Protein AF-A0A1L9X8X6-F1 (afdb_monomer_lite)

Radius of gyration: 22.57 Å; chains: 1; bounding box: 47×44×72 Å

Sequence (187 aa):
MTRRSTEVFLHTTEASHDPTPVSTAANCDNGFGNTINVMRIVTQCDRAGLAGIQAAVEARTDPDFVVIARTEAFIAGRTKREALERARAYADAGADAVLVHSKSDSFEELREFAAAWDRSSSCVLVAVPTTYEGISAGELFDSGFKVVIFANQALRAAVRAMQDAMVVLRREMRRCRRFMGLLGLKS

pLDDT: mean 71.72, std 23.26, range [19.0, 96.5]

InterPro domains:
  IPR015813 Pyruvate/Phosphoenolpyruvate kinase-like domain superfamily [SSF51621] (18-174)
  IPR039556 ICL/PEPM domain [cd00377] (21-166)
  IPR040442 Pyruvate kinase-like domain superfamily [G3DSA:3.20.20.60] (52-187)

Secondary structure (DSSP, 8-state):
--------------S------SPPB---TT-----SSSB--EEEHHHHHHHHHHHHHHT---TT---EEEE-TTTTT--HHHHHHHHHHHHHTT-SEEEE----SSSHHHHHHHHHS-TTSSSEEEE--SSSTT--HHHHHHHTEEEE---SHHHHHHHHHHHHHHHHHHHHHHHHHHHHHHTT---

Foldseek 3Di:
DDDDDDDDDDDPCPDDDDPDPDAAEDDQECHDDDDDGHQDDAHACPPVHLVVLLVVVVPDPDPVHAYEYEDCCQVVVHDLVVSLVRLVSSLVSPHQEYEYDHQDLDCVSVLVSLVPDDLPRSYAYEYENPRNPDDDPVNVVVSGHDYYDPDCVVVVVVVVVVVVVVVVVVVVVVVVVVVCVVVVNDD

Organism: Aspergillus aculeatus (strain ATCC 16872 / CBS 172.66 / WB 5094) (NCBI:txid690307)

Structure (mmCIF, N/CA/C/O backbone):
data_AF-A0A1L9X8X6-F1
#
_entry.id   AF-A0A1L9X8X6-F1
#
loop_
_atom_site.group_PDB
_atom_site.id
_atom_site.type_symbol
_atom_site.label_atom_id
_atom_site.label_alt_id
_atom_site.label_comp_id
_atom_site.label_asym_id
_atom_site.label_entity_id
_atom_site.label_seq_id
_atom_site.pdbx_PDB_ins_code
_atom_site.Cartn_x
_atom_site.Cartn_y
_atom_site.Cartn_z
_atom_site.occupancy
_atom_site.B_iso_or_equiv
_atom_site.auth_seq_id
_atom_site.auth_comp_id
_atom_site.auth_asym_id
_atom_site.auth_atom_id
_atom_site.pdbx_PDB_model_num
ATOM 1 N N . MET A 1 1 ? 19.321 29.245 -7.863 1.00 33.59 1 MET A N 1
ATOM 2 C CA . MET A 1 1 ? 18.522 29.315 -9.105 1.00 33.59 1 MET A CA 1
ATOM 3 C C . MET A 1 1 ? 18.460 27.902 -9.660 1.00 33.59 1 MET A C 1
ATOM 5 O O . MET A 1 1 ? 19.376 27.467 -10.340 1.00 33.59 1 MET A O 1
ATOM 9 N N .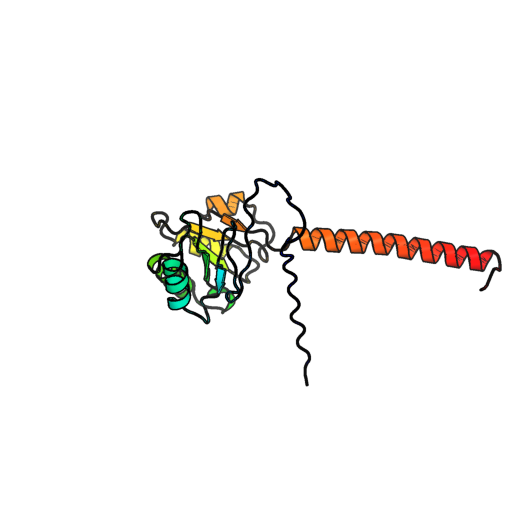 THR A 1 2 ? 17.463 27.133 -9.230 1.00 24.64 2 THR A N 1
ATOM 10 C CA . THR A 1 2 ? 17.431 25.675 -9.411 1.00 24.64 2 THR A CA 1
ATOM 11 C C . THR A 1 2 ? 16.017 25.313 -9.833 1.00 24.64 2 THR A C 1
ATOM 13 O O . THR A 1 2 ? 15.090 25.381 -9.030 1.00 24.64 2 THR A O 1
ATOM 16 N N . ARG A 1 3 ? 15.841 25.011 -11.123 1.00 29.42 3 ARG A N 1
ATOM 17 C CA . ARG A 1 3 ? 14.579 24.501 -11.666 1.00 29.42 3 ARG A CA 1
ATOM 18 C C . ARG A 1 3 ? 14.313 23.133 -11.034 1.00 29.42 3 ARG A C 1
ATOM 20 O O . ARG A 1 3 ? 15.114 22.220 -11.207 1.00 29.42 3 ARG A O 1
ATOM 27 N N . ARG A 1 4 ? 13.210 23.005 -10.295 1.00 23.61 4 ARG A N 1
ATOM 28 C CA . ARG A 1 4 ? 12.627 21.714 -9.920 1.00 23.61 4 ARG A CA 1
ATOM 29 C C . ARG A 1 4 ? 11.487 21.446 -10.891 1.00 23.61 4 ARG A C 1
ATOM 31 O O . ARG A 1 4 ? 10.446 22.085 -10.796 1.00 23.61 4 ARG A O 1
ATOM 38 N N . SER A 1 5 ? 11.717 20.553 -11.845 1.00 21.92 5 SER A N 1
ATOM 39 C CA . SER A 1 5 ? 10.636 19.936 -12.605 1.00 21.92 5 SER A CA 1
ATOM 40 C C . SER A 1 5 ? 10.005 18.876 -11.708 1.00 21.92 5 SER A C 1
ATOM 42 O O . SER A 1 5 ? 10.662 17.905 -11.340 1.00 21.92 5 SER A O 1
ATOM 44 N N . THR A 1 6 ? 8.754 19.087 -11.317 1.00 21.19 6 THR A N 1
ATOM 45 C CA . THR A 1 6 ? 7.891 18.048 -10.753 1.00 21.19 6 THR A CA 1
ATOM 46 C C . THR A 1 6 ? 6.739 17.905 -11.735 1.00 21.19 6 THR A C 1
ATOM 48 O O . THR A 1 6 ? 5.740 18.604 -11.635 1.00 21.19 6 THR A O 1
ATOM 51 N N . GLU A 1 7 ? 6.937 17.074 -12.754 1.00 19.30 7 GLU A N 1
ATOM 52 C CA . GLU A 1 7 ? 5.853 16.585 -13.603 1.00 19.30 7 GLU A CA 1
ATOM 53 C C . GLU A 1 7 ? 5.441 15.223 -13.049 1.00 19.30 7 GLU A C 1
ATOM 55 O O . GLU A 1 7 ? 6.218 14.269 -13.082 1.00 19.30 7 GLU A O 1
ATOM 60 N N . VAL A 1 8 ? 4.226 15.140 -12.514 1.00 23.56 8 VAL A N 1
ATOM 61 C CA . VAL A 1 8 ? 3.532 13.872 -12.288 1.00 23.56 8 VAL A CA 1
ATOM 62 C C . VAL A 1 8 ? 2.293 13.920 -13.167 1.00 23.56 8 VAL A C 1
ATOM 64 O O . VAL A 1 8 ? 1.389 14.723 -12.955 1.00 23.56 8 VAL A O 1
ATOM 67 N N . PHE A 1 9 ? 2.307 13.102 -14.215 1.00 19.00 9 PHE A N 1
ATOM 68 C CA . PHE A 1 9 ? 1.215 12.964 -15.167 1.00 19.00 9 PHE A CA 1
ATOM 69 C C . PHE A 1 9 ? 0.184 12.003 -14.560 1.00 19.00 9 PHE A C 1
ATOM 71 O O . PHE A 1 9 ? 0.404 10.794 -14.527 1.00 19.00 9 PHE A O 1
ATOM 78 N N . LEU A 1 10 ? -0.928 12.532 -14.052 1.00 24.34 10 LEU A N 1
ATOM 79 C CA . LEU A 1 10 ? -2.131 11.754 -13.758 1.00 24.34 10 LEU A CA 1
ATOM 80 C C . LEU A 1 10 ? -3.159 12.129 -14.819 1.00 24.34 10 LEU A C 1
ATOM 82 O O . LEU A 1 10 ? -3.714 13.224 -14.808 1.00 24.34 10 LEU A O 1
ATOM 86 N N . HIS A 1 11 ? -3.348 11.231 -15.783 1.00 21.44 11 HIS A N 1
ATOM 87 C CA . HIS A 1 11 ? -4.359 11.385 -16.816 1.00 21.44 11 HIS A CA 1
ATOM 88 C C . HIS A 1 11 ? -5.732 11.179 -16.167 1.00 21.44 11 HIS A C 1
ATOM 90 O O . HIS A 1 11 ? -6.209 10.056 -16.037 1.00 21.44 11 HIS A O 1
ATOM 96 N N . THR A 1 12 ? -6.372 12.265 -15.740 1.00 21.72 12 THR A N 1
ATOM 97 C CA . THR A 1 12 ? -7.822 12.292 -15.554 1.00 21.72 12 THR A CA 1
ATOM 98 C C . THR A 1 12 ? -8.450 12.173 -16.938 1.00 21.72 12 THR A C 1
ATOM 100 O O . THR A 1 12 ? -8.391 13.104 -17.741 1.00 21.72 12 THR A O 1
ATOM 103 N N . THR A 1 13 ? -8.997 11.008 -17.267 1.00 25.48 13 THR A N 1
ATOM 104 C CA . THR A 1 13 ? -9.885 10.851 -18.421 1.00 25.48 13 THR A CA 1
ATOM 105 C C . THR A 1 13 ? -11.190 11.604 -18.149 1.00 25.48 13 THR A C 1
ATOM 107 O O . THR A 1 13 ? -12.145 11.034 -17.642 1.00 25.48 13 THR A O 1
ATOM 110 N N . GLU A 1 14 ? -11.231 12.894 -18.494 1.00 25.61 14 GLU A N 1
ATOM 111 C CA . GLU A 1 14 ? -12.487 13.596 -18.827 1.00 25.61 14 GLU A CA 1
ATOM 112 C C . GLU A 1 14 ? -12.884 13.395 -20.303 1.00 25.61 14 GLU A C 1
ATOM 114 O O . GLU A 1 14 ? -13.911 13.889 -20.757 1.00 25.61 14 GLU A O 1
ATOM 119 N N . ALA A 1 15 ? -12.115 12.617 -21.066 1.00 27.88 15 ALA A N 1
ATOM 120 C CA . ALA A 1 15 ? -12.499 12.182 -22.399 1.00 27.88 15 ALA A CA 1
ATOM 121 C C . ALA A 1 15 ? -12.691 10.663 -22.409 1.00 27.88 15 ALA A C 1
ATOM 123 O O . ALA A 1 15 ? -11.825 9.927 -21.947 1.00 27.88 15 ALA A O 1
ATOM 124 N N . SER A 1 16 ? -13.805 10.234 -23.000 1.00 26.94 16 SER A N 1
ATOM 125 C CA . SER A 1 16 ? -14.295 8.862 -23.197 1.00 26.94 16 SER A CA 1
ATOM 126 C C . SER A 1 16 ? -14.905 8.156 -21.979 1.00 26.94 16 SER A C 1
ATOM 128 O O . SER A 1 16 ? -14.234 7.765 -21.034 1.00 26.94 16 SER A O 1
ATOM 130 N N . HIS A 1 17 ? -16.224 7.949 -22.069 1.00 32.12 17 HIS A N 1
ATOM 131 C CA . HIS A 1 17 ? -16.902 6.769 -21.536 1.00 32.12 17 HIS A CA 1
ATOM 132 C C . HIS A 1 17 ? -16.102 5.510 -21.919 1.00 32.12 17 HIS A C 1
ATOM 134 O O . HIS A 1 17 ? -16.234 5.031 -23.045 1.00 32.12 17 HIS A O 1
ATOM 140 N N . ASP A 1 18 ? -15.286 4.984 -21.010 1.00 33.41 18 ASP A N 1
ATOM 141 C CA . ASP A 1 18 ? -14.694 3.654 -21.147 1.00 33.41 18 ASP A CA 1
ATOM 142 C C . ASP A 1 18 ? -15.314 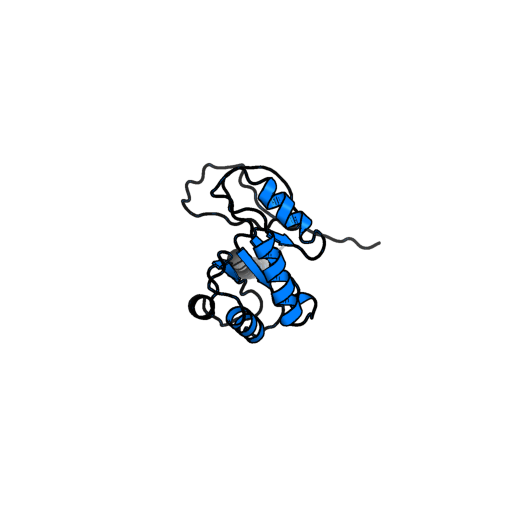2.736 -20.079 1.00 33.41 18 ASP A C 1
ATOM 144 O O . ASP A 1 18 ? -15.136 2.986 -18.884 1.00 33.41 18 ASP A O 1
ATOM 148 N N . PRO A 1 19 ? -16.109 1.718 -20.459 1.00 37.12 19 PRO A N 1
ATOM 149 C CA . PRO A 1 19 ? -16.863 0.881 -19.532 1.00 37.12 19 PRO A CA 1
ATOM 150 C C . PRO A 1 19 ? -15.982 -0.244 -18.976 1.00 37.12 19 PRO A C 1
ATOM 152 O O . PRO A 1 19 ? -16.317 -1.423 -19.101 1.00 37.12 19 PRO A O 1
ATOM 155 N N . THR A 1 20 ? -14.833 0.083 -18.385 1.00 37.47 20 THR A N 1
ATOM 156 C CA . THR A 1 20 ? -14.032 -0.939 -17.705 1.00 37.47 20 THR A CA 1
ATOM 157 C C . THR A 1 20 ? -14.585 -1.155 -16.290 1.00 37.47 20 THR A C 1
ATOM 159 O O . THR A 1 20 ? -14.631 -0.219 -15.495 1.00 37.47 20 THR A O 1
ATOM 162 N N . PRO A 1 21 ? -15.014 -2.379 -15.922 1.00 34.69 21 PRO A N 1
ATOM 163 C CA . PRO A 1 21 ? -15.560 -2.688 -14.594 1.00 34.69 21 PRO A CA 1
ATOM 164 C C . PRO A 1 21 ? -14.465 -2.785 -13.514 1.00 34.69 21 PRO A C 1
ATOM 166 O O . PRO A 1 21 ? -14.639 -3.454 -12.498 1.00 34.69 21 PRO A O 1
ATOM 169 N N . VAL A 1 22 ? -13.303 -2.177 -13.754 1.00 35.78 22 VAL A N 1
ATOM 170 C CA . VAL A 1 22 ? -12.122 -2.282 -12.901 1.00 35.78 22 VAL A CA 1
ATOM 171 C C . VAL A 1 22 ? -12.063 -1.045 -12.018 1.00 35.78 22 VAL A C 1
ATOM 173 O O . VAL A 1 22 ? -12.007 0.077 -12.512 1.00 35.78 22 VAL A O 1
ATOM 176 N N . SER A 1 23 ? -12.062 -1.245 -10.701 1.00 38.59 23 SER A N 1
ATOM 177 C CA . SER A 1 23 ? -11.877 -0.159 -9.743 1.00 38.59 23 SER A CA 1
ATOM 178 C C . SER A 1 23 ? -10.499 0.477 -9.932 1.00 38.59 23 SER A C 1
ATOM 180 O O . SER A 1 23 ? -9.469 -0.173 -9.756 1.00 38.59 23 SER A O 1
ATOM 182 N N . THR A 1 24 ? -10.473 1.760 -10.277 1.00 40.19 24 THR A N 1
ATOM 183 C CA . THR A 1 24 ? -9.234 2.534 -10.382 1.00 40.19 24 THR A CA 1
ATOM 184 C C . THR A 1 24 ? -8.790 2.983 -8.985 1.00 40.19 24 THR A C 1
ATOM 186 O O . THR A 1 24 ? -9.619 3.331 -8.144 1.00 40.19 24 THR A O 1
ATOM 189 N N . ALA A 1 25 ? -7.480 2.986 -8.727 1.00 46.50 25 ALA A N 1
ATOM 190 C CA . ALA A 1 25 ? -6.874 3.574 -7.532 1.00 46.50 25 ALA A CA 1
ATOM 191 C C . ALA A 1 25 ? -6.027 4.784 -7.947 1.00 46.50 25 ALA A C 1
ATOM 193 O O . ALA A 1 25 ? -5.168 4.670 -8.823 1.00 46.50 25 ALA A O 1
ATOM 194 N N . ALA A 1 26 ? -6.265 5.944 -7.333 1.00 46.03 26 ALA A N 1
ATOM 195 C CA . ALA A 1 26 ? -5.532 7.175 -7.619 1.00 46.03 26 ALA A CA 1
ATOM 196 C C . ALA A 1 26 ? -4.546 7.497 -6.486 1.00 46.03 26 ALA A C 1
ATOM 198 O O . ALA A 1 26 ? -4.926 7.531 -5.316 1.00 46.03 26 ALA A O 1
ATOM 199 N N . ASN A 1 27 ? -3.279 7.768 -6.821 1.00 52.12 27 ASN A N 1
ATOM 200 C CA . ASN A 1 27 ? -2.325 8.308 -5.851 1.00 52.12 27 ASN A CA 1
ATOM 201 C C . ASN A 1 27 ? -2.639 9.794 -5.629 1.00 52.12 27 ASN A C 1
ATOM 203 O O . ASN A 1 27 ? -2.531 10.592 -6.558 1.00 52.12 27 ASN A O 1
ATOM 207 N N . CYS A 1 28 ? -3.058 10.157 -4.418 1.00 44.84 28 CYS A N 1
ATOM 208 C CA . CYS A 1 28 ? -3.557 11.497 -4.110 1.00 44.84 28 CYS A CA 1
ATOM 209 C C . CYS A 1 28 ? -2.557 12.374 -3.348 1.00 44.84 28 CYS A C 1
ATOM 211 O O . CYS A 1 28 ? -3.015 13.319 -2.718 1.00 44.84 28 CYS A O 1
ATOM 213 N N . ASP A 1 29 ? -1.250 12.091 -3.393 1.00 56.09 29 ASP A N 1
ATOM 214 C CA . ASP A 1 29 ? -0.165 12.860 -2.753 1.00 56.09 29 ASP A CA 1
ATOM 215 C C . ASP A 1 29 ? -0.614 13.659 -1.500 1.00 56.09 29 ASP A C 1
ATOM 217 O O . ASP A 1 29 ? -0.804 13.077 -0.434 1.00 56.09 29 ASP A O 1
ATOM 221 N N . ASN A 1 30 ? -0.849 14.976 -1.620 1.00 43.69 30 ASN A N 1
ATOM 222 C CA . ASN A 1 30 ? -1.255 15.853 -0.505 1.00 43.69 30 ASN A CA 1
ATOM 223 C C . ASN A 1 30 ? -2.726 16.327 -0.553 1.00 43.69 30 ASN A C 1
ATOM 225 O O . ASN A 1 30 ? -3.059 17.334 0.067 1.00 43.69 30 ASN A O 1
ATOM 229 N N . GLY A 1 31 ? -3.596 15.623 -1.276 1.00 41.72 31 GLY A N 1
ATOM 230 C CA . GLY A 1 31 ? -5.025 15.913 -1.401 1.00 41.72 31 GLY A CA 1
ATOM 231 C C . GLY A 1 31 ? -5.336 17.010 -2.420 1.00 41.72 31 GLY A C 1
ATOM 232 O O . GLY A 1 31 ? -5.091 18.185 -2.175 1.00 41.72 31 GLY A O 1
ATOM 233 N N . PHE A 1 32 ? -5.933 16.633 -3.555 1.00 36.31 32 PHE A N 1
ATOM 234 C CA . PHE A 1 32 ? -6.564 17.569 -4.494 1.00 36.31 32 PHE A CA 1
ATOM 235 C C . PHE A 1 32 ? -7.833 16.958 -5.108 1.00 36.31 32 PHE A C 1
ATOM 237 O O . PHE A 1 32 ? -7.968 15.740 -5.242 1.00 36.31 32 PHE A O 1
ATOM 244 N N . GLY A 1 33 ? -8.798 17.840 -5.371 1.00 36.09 33 GLY A N 1
ATOM 245 C CA . GLY A 1 33 ? -10.231 17.576 -5.296 1.00 36.09 33 GLY A CA 1
ATOM 246 C C . GLY A 1 33 ? -10.909 16.852 -6.463 1.00 36.09 33 GLY A C 1
ATOM 247 O O . GLY A 1 33 ? -10.332 16.593 -7.514 1.00 36.09 33 GLY A O 1
ATOM 248 N N . ASN A 1 34 ? -12.202 16.628 -6.210 1.00 27.92 34 ASN A N 1
ATOM 249 C CA . ASN A 1 34 ? -13.352 16.377 -7.087 1.00 27.92 34 ASN A CA 1
ATOM 250 C C . ASN A 1 34 ? -13.897 14.946 -7.209 1.00 27.92 34 ASN A C 1
ATOM 252 O O . ASN A 1 34 ? -13.268 14.075 -7.792 1.00 27.92 34 ASN A O 1
ATOM 256 N N . THR A 1 35 ? -15.110 14.745 -6.703 1.00 33.28 35 THR A N 1
ATOM 257 C CA . THR A 1 35 ? -15.847 13.489 -6.499 1.00 33.28 35 THR A CA 1
ATOM 258 C C . THR A 1 35 ? -16.370 12.873 -7.803 1.00 33.28 35 THR A C 1
ATOM 260 O O . THR A 1 35 ? -17.039 13.571 -8.552 1.00 33.28 35 THR A O 1
ATOM 263 N N . ILE A 1 36 ? -16.065 11.589 -8.048 1.00 29.05 36 ILE A N 1
ATOM 264 C CA . ILE A 1 36 ? -16.844 10.546 -8.767 1.00 29.05 36 ILE A CA 1
ATOM 265 C C . ILE A 1 36 ? -16.024 9.232 -8.701 1.00 29.05 36 ILE A C 1
ATOM 267 O O . ILE A 1 36 ? -14.792 9.277 -8.712 1.00 29.05 36 ILE A O 1
ATOM 271 N N . ASN A 1 37 ? -16.728 8.102 -8.553 1.00 28.56 37 ASN A N 1
ATOM 272 C CA . ASN A 1 37 ? -16.308 6.732 -8.203 1.00 28.56 37 ASN A CA 1
ATOM 273 C C . ASN A 1 37 ? -14.848 6.345 -8.496 1.00 28.56 37 ASN A C 1
ATOM 275 O O . ASN A 1 37 ? -14.528 5.875 -9.585 1.00 28.56 37 ASN A O 1
ATOM 279 N N . VAL A 1 38 ? -13.984 6.467 -7.483 1.00 33.09 38 VAL A N 1
ATOM 280 C CA . VAL A 1 38 ? -12.612 5.931 -7.436 1.00 33.09 38 VAL A CA 1
ATOM 281 C C . VAL A 1 38 ? -12.238 5.764 -5.957 1.00 33.09 38 VAL A C 1
ATOM 283 O O . VAL A 1 38 ? -12.505 6.660 -5.157 1.00 33.09 38 VAL A O 1
ATOM 286 N N . MET A 1 39 ? -11.602 4.647 -5.598 1.00 37.38 39 MET A N 1
ATOM 287 C CA . MET A 1 39 ? -11.011 4.383 -4.276 1.00 37.38 39 MET A CA 1
ATOM 288 C C . MET A 1 39 ? -10.029 5.532 -3.939 1.00 37.38 39 MET A C 1
ATOM 290 O O . MET A 1 39 ? -9.031 5.694 -4.650 1.00 37.38 39 MET A O 1
ATOM 294 N N . ARG A 1 40 ? -10.336 6.404 -2.959 1.00 51.38 40 ARG A N 1
ATOM 295 C CA . ARG A 1 40 ? -9.697 7.734 -2.851 1.00 51.38 40 ARG A CA 1
ATOM 296 C C . ARG A 1 40 ? -9.102 8.056 -1.478 1.00 51.38 40 ARG A C 1
ATOM 298 O O . ARG A 1 40 ? -9.721 7.873 -0.444 1.00 51.38 40 ARG A O 1
ATOM 305 N N . ILE A 1 41 ? -7.960 8.747 -1.556 1.00 48.72 41 ILE A N 1
ATOM 306 C CA . ILE A 1 41 ? -7.123 9.319 -0.490 1.00 48.72 41 ILE A CA 1
ATOM 307 C C . ILE A 1 41 ? -6.092 8.328 0.062 1.00 48.72 41 ILE A C 1
ATOM 309 O O . ILE A 1 41 ? -6.320 7.604 1.026 1.00 48.72 41 ILE A O 1
ATOM 313 N N . VAL A 1 42 ? -4.902 8.388 -0.548 1.00 48.47 42 VAL A N 1
ATOM 314 C CA . VAL A 1 42 ? -3.636 8.068 0.114 1.00 48.47 42 VAL A CA 1
ATOM 315 C C . VAL A 1 42 ? -3.112 9.357 0.738 1.00 48.47 42 VAL A C 1
ATOM 317 O O . VAL A 1 42 ? -2.501 10.162 0.041 1.00 48.47 42 VAL A O 1
ATOM 320 N N . THR A 1 43 ? -3.366 9.587 2.026 1.00 45.94 43 THR A N 1
ATOM 321 C CA . THR A 1 43 ? -2.767 10.735 2.727 1.00 45.94 43 THR A CA 1
ATOM 322 C C . THR A 1 43 ? -1.349 10.370 3.145 1.00 45.94 43 THR A C 1
ATOM 324 O O . THR A 1 43 ? -1.141 9.419 3.906 1.00 45.94 43 THR A O 1
ATOM 327 N N . GLN A 1 44 ? -0.357 11.138 2.687 1.00 46.72 44 GLN A N 1
ATOM 328 C CA . GLN A 1 44 ? 1.008 11.060 3.206 1.00 46.72 44 GLN A CA 1
ATOM 329 C C . GLN A 1 44 ? 1.041 11.700 4.603 1.00 46.72 44 GLN A C 1
ATOM 331 O O . GLN A 1 44 ? 1.135 12.917 4.782 1.00 46.72 44 GLN A O 1
ATOM 336 N N . CYS A 1 45 ? 0.892 10.858 5.623 1.00 50.69 45 CYS A N 1
ATOM 337 C CA . CYS A 1 45 ? 0.584 11.298 6.984 1.00 50.69 45 CYS A CA 1
ATOM 338 C C . CYS A 1 45 ? 1.779 11.893 7.745 1.00 50.69 45 CYS A C 1
ATOM 340 O O . CYS A 1 45 ? 1.605 12.386 8.856 1.00 50.69 45 CYS A O 1
ATOM 342 N N . ASP A 1 46 ? 2.976 11.919 7.154 1.00 49.69 46 ASP A N 1
ATOM 343 C CA . ASP A 1 46 ? 4.166 12.505 7.783 1.00 49.69 46 ASP A CA 1
ATOM 344 C C . ASP A 1 46 ? 4.115 14.045 7.890 1.00 49.69 46 ASP A C 1
ATOM 346 O O . ASP A 1 46 ? 4.853 14.615 8.693 1.00 49.69 46 ASP A O 1
ATOM 350 N N . ARG A 1 47 ? 3.238 14.734 7.134 1.00 44.00 47 ARG A N 1
ATOM 351 C CA . ARG A 1 47 ? 3.039 16.201 7.231 1.00 44.00 47 ARG A CA 1
ATOM 352 C C . ARG A 1 47 ? 1.647 16.643 7.690 1.00 44.00 47 ARG A C 1
ATOM 354 O O . ARG A 1 47 ? 1.567 17.613 8.433 1.00 44.00 47 ARG A O 1
ATOM 361 N N . ALA A 1 48 ? 0.576 15.965 7.269 1.00 50.47 48 ALA A N 1
ATOM 362 C CA . ALA A 1 48 ? -0.798 16.287 7.688 1.00 50.47 48 ALA A CA 1
ATOM 363 C C . ALA A 1 48 ? -1.211 15.594 9.004 1.00 50.47 48 ALA A C 1
ATOM 365 O O . ALA A 1 48 ? -2.144 16.036 9.674 1.00 50.47 48 ALA A O 1
ATOM 366 N N . GLY A 1 49 ? -0.503 14.528 9.397 1.00 61.06 49 GLY A N 1
ATOM 367 C CA . GLY A 1 49 ? -0.771 13.778 10.621 1.00 61.06 49 GLY A CA 1
ATOM 368 C C . GLY A 1 49 ? -2.151 13.112 10.660 1.00 61.06 49 GLY A C 1
ATOM 369 O O . GLY A 1 49 ? -2.854 13.007 9.656 1.00 61.06 49 GLY A O 1
ATOM 370 N N . LEU A 1 50 ? -2.536 12.679 11.862 1.00 71.56 50 LEU A N 1
ATOM 371 C CA . LEU A 1 50 ? -3.834 12.064 12.177 1.00 71.56 50 LEU A CA 1
ATOM 372 C C . LEU A 1 50 ? -5.031 12.936 11.773 1.00 71.56 50 LEU A C 1
ATOM 374 O O . LEU A 1 50 ? -6.048 12.409 11.335 1.00 71.56 50 LEU A O 1
ATOM 378 N N . ALA A 1 51 ? -4.883 14.261 11.852 1.00 73.12 51 ALA A N 1
ATOM 379 C CA . ALA A 1 51 ? -5.932 15.214 11.503 1.00 73.12 51 ALA A CA 1
ATOM 380 C C . ALA A 1 51 ? -6.366 15.099 10.032 1.00 73.12 51 ALA A C 1
ATOM 382 O O . ALA A 1 51 ? -7.544 15.243 9.727 1.00 73.12 51 ALA A O 1
ATOM 383 N N . GLY A 1 52 ? -5.435 14.793 9.119 1.00 73.44 52 GLY A N 1
ATOM 384 C CA . GLY A 1 52 ? -5.765 14.585 7.707 1.00 73.44 52 GLY A CA 1
ATOM 385 C C . GLY A 1 52 ? -6.596 13.322 7.464 1.00 73.44 52 GLY A C 1
ATOM 386 O O . GLY A 1 52 ? -7.470 13.328 6.602 1.00 73.44 52 GLY A O 1
ATOM 387 N N . ILE A 1 53 ? -6.352 12.254 8.232 1.00 78.06 53 ILE A N 1
ATOM 388 C CA . ILE A 1 53 ? -7.153 11.021 8.161 1.00 78.06 53 ILE A CA 1
ATOM 389 C C . ILE A 1 53 ? -8.544 11.283 8.724 1.00 78.06 53 ILE A C 1
ATOM 391 O O . ILE A 1 53 ? -9.525 10.981 8.056 1.00 78.06 53 ILE A O 1
ATOM 395 N N . GLN A 1 54 ? -8.631 11.898 9.905 1.00 80.12 54 GLN A N 1
ATOM 396 C CA . GLN A 1 54 ? -9.910 12.220 10.538 1.00 80.12 54 GLN A CA 1
ATOM 397 C C . GLN A 1 54 ? -10.768 13.104 9.633 1.00 80.12 54 GLN A C 1
ATOM 399 O O . GLN A 1 54 ? -11.914 12.765 9.372 1.00 80.12 54 GLN A O 1
ATOM 404 N N . ALA A 1 55 ? -10.187 14.153 9.045 1.00 78.94 55 ALA A N 1
ATOM 405 C CA . ALA A 1 55 ? -10.896 15.008 8.099 1.00 78.94 55 ALA A CA 1
ATOM 406 C C . ALA A 1 55 ? -11.384 14.243 6.855 1.00 78.94 55 ALA A C 1
ATOM 408 O O . ALA A 1 55 ? -12.484 14.498 6.372 1.00 78.94 55 ALA A O 1
ATOM 409 N N . ALA A 1 56 ? -10.592 13.301 6.329 1.00 78.06 56 ALA A N 1
ATOM 410 C CA . ALA A 1 56 ? -11.000 12.474 5.193 1.00 78.06 56 ALA A CA 1
ATOM 411 C C . ALA A 1 56 ? -12.146 11.516 5.555 1.00 78.06 56 ALA A C 1
ATOM 413 O O . ALA A 1 56 ? -13.087 11.365 4.778 1.00 78.06 56 ALA A O 1
ATOM 414 N N . VAL A 1 57 ? -12.080 10.900 6.738 1.00 82.88 57 VAL A N 1
ATOM 415 C CA . VAL A 1 57 ? -13.123 10.010 7.265 1.00 82.88 57 VAL A CA 1
ATOM 416 C C . VAL A 1 57 ? -14.410 10.790 7.551 1.00 82.88 57 VAL A C 1
ATOM 418 O O . VAL A 1 57 ? -15.487 10.329 7.191 1.00 82.88 57 VAL A O 1
ATOM 421 N N . GLU A 1 58 ? -14.314 11.987 8.130 1.00 82.94 58 GLU A N 1
ATOM 422 C CA . GLU A 1 58 ? -15.452 12.878 8.397 1.00 82.94 58 GLU A CA 1
ATOM 423 C C . GLU A 1 58 ? -16.094 13.415 7.112 1.00 82.94 58 GLU A C 1
ATOM 425 O O . GLU A 1 58 ? -17.313 13.552 7.036 1.00 82.94 58 GLU A O 1
ATOM 430 N N . ALA A 1 59 ? -15.292 13.696 6.083 1.00 81.38 59 ALA A N 1
ATOM 431 C CA . ALA A 1 59 ? -15.781 14.152 4.784 1.00 81.38 59 ALA A CA 1
ATOM 432 C C . ALA A 1 59 ? -16.378 13.022 3.923 1.00 81.38 59 ALA A C 1
ATOM 434 O O . ALA A 1 59 ? -16.906 13.293 2.838 1.00 81.38 59 ALA A O 1
ATOM 435 N N . ARG A 1 60 ? -16.290 11.758 4.366 1.00 79.06 60 ARG A N 1
ATOM 436 C CA . ARG A 1 60 ? -16.798 10.603 3.622 1.00 79.06 60 ARG A CA 1
ATOM 437 C C . ARG A 1 60 ? -18.323 10.660 3.523 1.00 79.06 60 ARG A C 1
ATOM 439 O O . ARG A 1 60 ? -19.032 10.579 4.520 1.00 79.06 60 ARG A O 1
ATOM 446 N N . THR A 1 61 ? -18.818 10.757 2.292 1.00 80.38 61 THR A N 1
ATOM 447 C CA . THR A 1 61 ? -20.258 10.763 1.969 1.00 80.38 61 THR A CA 1
ATOM 448 C C . THR A 1 61 ? -20.718 9.485 1.274 1.00 80.38 61 THR A C 1
ATOM 450 O O . THR A 1 61 ? -21.884 9.117 1.382 1.00 80.38 61 THR A O 1
ATOM 453 N N . ASP A 1 62 ? -19.802 8.803 0.590 1.00 79.31 62 ASP A N 1
ATOM 454 C CA . ASP A 1 62 ? -20.040 7.551 -0.120 1.00 79.31 62 ASP A CA 1
ATOM 455 C C . ASP A 1 62 ? -19.524 6.369 0.728 1.00 79.31 62 ASP A C 1
ATOM 457 O O . ASP A 1 62 ? -18.355 6.390 1.129 1.00 79.31 62 ASP A O 1
ATOM 461 N N . PRO A 1 63 ? -20.354 5.356 1.044 1.00 76.31 63 PRO A N 1
ATOM 462 C CA . PRO A 1 63 ? -19.915 4.177 1.790 1.00 76.31 63 PRO A CA 1
ATOM 463 C C . PRO A 1 63 ? -18.895 3.310 1.037 1.00 76.31 63 PRO A C 1
ATOM 465 O O . PRO A 1 63 ? -18.133 2.601 1.690 1.00 76.31 63 PRO A O 1
ATOM 468 N N . ASP A 1 64 ? -18.833 3.386 -0.295 1.00 77.12 64 ASP A N 1
ATOM 469 C CA . ASP A 1 64 ? -17.851 2.651 -1.106 1.00 77.12 64 ASP A CA 1
ATOM 470 C C . ASP A 1 64 ? -16.478 3.356 -1.137 1.00 77.12 64 ASP A C 1
ATOM 472 O O . ASP A 1 64 ? -15.505 2.870 -1.724 1.00 77.12 64 ASP A O 1
ATOM 476 N N . PHE A 1 65 ? -16.373 4.516 -0.486 1.00 73.88 65 PHE A N 1
ATOM 477 C CA . PHE A 1 65 ? -15.143 5.284 -0.387 1.00 73.88 65 PHE A CA 1
ATOM 478 C C . PHE A 1 65 ? -14.202 4.724 0.688 1.00 73.88 65 PHE A C 1
ATOM 480 O O . PHE A 1 65 ? -14.509 4.718 1.883 1.00 73.88 65 PHE A O 1
ATOM 487 N N . VAL A 1 66 ? -13.007 4.328 0.249 1.00 79.88 66 VAL A N 1
ATOM 488 C CA . VAL A 1 66 ? -11.963 3.719 1.086 1.00 79.88 66 VAL A CA 1
ATOM 489 C C . VAL A 1 66 ? -10.840 4.714 1.356 1.00 79.88 66 VAL A C 1
ATOM 491 O O . VAL A 1 66 ? -10.211 5.197 0.415 1.00 79.88 66 VAL A O 1
ATOM 494 N N . VAL A 1 67 ? -10.526 4.943 2.631 1.00 83.00 67 VAL A N 1
ATOM 495 C CA . VAL A 1 67 ? -9.402 5.767 3.090 1.00 83.00 67 VAL A CA 1
ATOM 496 C C . VAL A 1 67 ? -8.181 4.884 3.345 1.00 83.00 67 VAL A C 1
ATOM 498 O O . VAL A 1 67 ? -8.198 4.011 4.215 1.00 83.00 67 VAL A O 1
ATOM 501 N N . ILE A 1 68 ? -7.086 5.139 2.622 1.00 85.88 68 ILE A N 1
ATOM 502 C CA . ILE A 1 68 ? -5.826 4.399 2.773 1.00 85.88 68 ILE A CA 1
ATOM 503 C C . ILE A 1 68 ? -4.773 5.312 3.408 1.00 85.88 68 ILE A C 1
ATOM 505 O O . ILE A 1 68 ? -4.253 6.231 2.781 1.00 85.88 68 ILE A O 1
ATOM 509 N N . ALA A 1 69 ? -4.388 5.054 4.651 1.00 86.56 69 ALA A N 1
ATOM 510 C CA . ALA A 1 69 ? -3.344 5.830 5.311 1.00 86.56 69 ALA A CA 1
ATOM 511 C C . ALA A 1 69 ? -1.949 5.324 4.921 1.00 86.56 69 ALA A C 1
ATOM 513 O O . ALA A 1 69 ? -1.642 4.144 5.078 1.00 86.56 69 ALA A O 1
ATOM 514 N N . ARG A 1 70 ? -1.062 6.206 4.448 1.00 88.38 70 ARG A N 1
ATOM 515 C CA . ARG A 1 70 ? 0.323 5.840 4.115 1.00 88.38 70 ARG A CA 1
ATOM 516 C C . ARG A 1 70 ? 1.285 6.231 5.229 1.00 88.38 70 ARG A C 1
ATOM 518 O O . ARG A 1 70 ? 1.399 7.407 5.574 1.00 88.38 70 ARG A O 1
ATOM 525 N N . THR A 1 71 ? 2.039 5.248 5.720 1.00 85.62 71 THR A N 1
ATOM 526 C CA . THR A 1 71 ? 3.183 5.464 6.614 1.00 85.62 71 THR A CA 1
ATOM 527 C C . THR A 1 71 ? 4.497 5.354 5.844 1.00 85.62 71 THR A C 1
ATOM 529 O O . THR A 1 71 ? 4.743 4.388 5.121 1.00 85.62 71 THR A O 1
ATOM 532 N N . GLU A 1 72 ? 5.364 6.350 6.021 1.00 86.25 72 GLU A N 1
ATOM 533 C CA . GLU A 1 72 ? 6.726 6.374 5.476 1.00 86.25 72 GLU A CA 1
ATOM 534 C C . GLU A 1 72 ? 7.791 6.196 6.566 1.00 86.25 72 GLU A C 1
ATOM 536 O O . GLU A 1 72 ? 8.956 6.542 6.382 1.00 86.25 72 GLU A O 1
ATOM 541 N N . ALA A 1 73 ? 7.410 5.610 7.706 1.00 88.06 73 ALA A N 1
ATOM 542 C CA . ALA A 1 73 ? 8.316 5.372 8.826 1.00 88.06 73 ALA A CA 1
ATOM 543 C C . ALA A 1 73 ? 9.616 4.663 8.388 1.00 88.06 73 ALA A C 1
ATOM 545 O O . ALA A 1 73 ? 10.705 5.168 8.661 1.00 88.06 73 ALA A O 1
ATOM 546 N N . PHE A 1 74 ? 9.528 3.561 7.636 1.00 89.38 74 PHE A N 1
ATOM 547 C CA . PHE A 1 74 ? 10.721 2.853 7.154 1.00 89.38 74 PHE A CA 1
ATOM 548 C C . PHE A 1 74 ? 11.519 3.651 6.110 1.00 89.38 74 PHE A C 1
ATOM 550 O O . PHE A 1 74 ? 12.751 3.656 6.138 1.00 89.38 74 PHE A O 1
ATOM 557 N N . ILE A 1 75 ? 10.851 4.417 5.241 1.00 86.94 75 ILE A N 1
ATOM 558 C CA . ILE A 1 75 ? 11.519 5.332 4.294 1.00 86.94 75 ILE A CA 1
ATOM 559 C C . ILE A 1 75 ? 12.380 6.354 5.047 1.00 86.94 75 ILE A C 1
ATOM 561 O O . ILE A 1 75 ? 13.542 6.587 4.689 1.00 86.94 75 ILE A O 1
ATOM 565 N N . ALA A 1 76 ? 11.834 6.897 6.134 1.00 86.25 76 ALA A N 1
ATOM 566 C CA . ALA A 1 76 ? 12.493 7.839 7.028 1.00 86.25 76 ALA A CA 1
ATOM 567 C C . ALA A 1 76 ? 13.533 7.192 7.969 1.00 86.25 76 ALA A C 1
ATOM 569 O O . ALA A 1 76 ? 14.124 7.897 8.785 1.00 86.25 76 ALA A O 1
ATOM 570 N N . GLY A 1 77 ? 13.780 5.879 7.868 1.00 87.31 77 GLY A N 1
ATOM 571 C CA . GLY A 1 77 ? 14.739 5.159 8.715 1.00 87.31 77 GLY A CA 1
ATOM 572 C C . GLY A 1 77 ? 14.282 4.988 10.166 1.00 87.31 77 GLY A C 1
ATOM 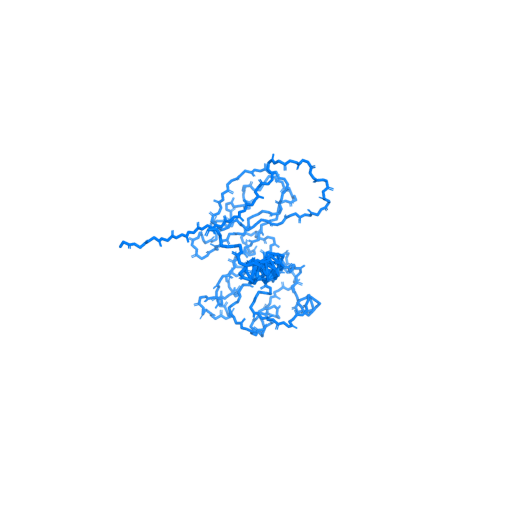573 O O . GLY A 1 77 ? 15.113 4.845 11.060 1.00 87.31 77 GLY A O 1
ATOM 574 N N . ARG A 1 78 ? 12.970 5.052 10.413 1.00 89.19 78 ARG A N 1
ATOM 575 C CA . ARG A 1 78 ? 12.362 4.832 11.729 1.00 89.19 78 ARG A CA 1
ATOM 576 C C . ARG A 1 78 ? 12.276 3.348 12.054 1.00 89.19 78 ARG A C 1
ATOM 578 O O . ARG A 1 78 ? 12.352 2.483 11.184 1.00 89.19 78 ARG A O 1
ATOM 585 N N . THR A 1 79 ? 12.091 3.062 13.334 1.00 92.88 79 THR A N 1
ATOM 586 C CA . THR A 1 79 ? 11.996 1.690 13.836 1.00 92.88 79 THR A CA 1
ATOM 587 C C . THR A 1 79 ? 10.656 1.040 13.479 1.00 92.88 79 THR A C 1
ATOM 589 O O . THR A 1 79 ? 9.636 1.717 13.338 1.00 92.88 79 THR A O 1
ATOM 592 N N . LYS A 1 80 ? 10.620 -0.301 13.435 1.00 93.94 80 LYS A N 1
ATOM 593 C CA . LYS A 1 80 ? 9.373 -1.082 13.297 1.00 93.94 80 LYS A CA 1
ATOM 594 C C . LYS A 1 80 ? 8.320 -0.694 14.338 1.00 93.94 80 LYS A C 1
ATOM 596 O O . LYS A 1 80 ? 7.142 -0.601 14.011 1.00 93.94 80 LYS A O 1
ATOM 601 N N . ARG A 1 81 ? 8.741 -0.442 15.582 1.00 93.56 81 ARG A N 1
ATOM 602 C CA . ARG A 1 81 ? 7.847 -0.006 16.664 1.00 93.56 81 ARG A CA 1
ATOM 603 C C . ARG A 1 81 ? 7.155 1.313 16.312 1.00 93.56 81 ARG A C 1
ATOM 605 O O . ARG A 1 81 ? 5.936 1.377 16.372 1.00 93.56 81 ARG A O 1
ATOM 612 N N . GLU A 1 82 ? 7.911 2.324 15.882 1.00 90.75 82 GLU A N 1
ATOM 613 C CA . GLU A 1 82 ? 7.342 3.612 15.454 1.00 90.75 82 GLU A CA 1
ATOM 614 C C . GLU A 1 82 ? 6.425 3.454 14.230 1.00 90.75 82 GLU A C 1
ATOM 616 O O . GLU A 1 82 ? 5.393 4.118 14.141 1.00 90.75 82 GLU A O 1
ATOM 621 N N . ALA A 1 83 ? 6.773 2.570 13.288 1.00 92.12 83 ALA A N 1
ATOM 622 C CA . ALA A 1 83 ? 5.920 2.270 12.140 1.00 92.12 83 ALA A CA 1
ATOM 623 C C . ALA A 1 83 ? 4.569 1.677 12.577 1.00 92.12 83 ALA A C 1
ATOM 625 O O . ALA A 1 83 ? 3.528 2.119 12.090 1.00 92.12 83 ALA A O 1
ATOM 626 N N . LEU A 1 84 ? 4.584 0.710 13.504 1.00 93.62 84 LEU A N 1
ATOM 627 C CA . LEU A 1 84 ? 3.383 0.073 14.055 1.00 93.62 84 LEU A CA 1
ATOM 628 C C . LEU A 1 84 ? 2.535 1.057 14.861 1.00 93.62 84 LEU A C 1
ATOM 630 O O . LEU A 1 84 ? 1.321 1.074 14.699 1.00 93.62 84 LEU A O 1
ATOM 634 N N . GLU A 1 85 ? 3.153 1.892 15.697 1.00 92.00 85 GLU A N 1
ATOM 635 C CA . GLU A 1 85 ? 2.454 2.926 16.473 1.00 92.00 85 GLU A CA 1
ATOM 636 C C . GLU A 1 85 ? 1.706 3.899 15.562 1.00 92.00 85 GLU A C 1
ATOM 638 O O . GLU A 1 85 ? 0.531 4.179 15.786 1.00 92.00 85 GLU A O 1
ATOM 643 N N . ARG A 1 86 ? 2.355 4.361 14.488 1.00 90.31 86 ARG A N 1
ATOM 644 C CA . ARG A 1 86 ? 1.721 5.230 13.487 1.00 90.31 86 ARG A CA 1
ATOM 645 C C . ARG A 1 86 ? 0.575 4.530 12.772 1.00 90.31 86 ARG A C 1
ATOM 647 O O . ARG A 1 86 ? -0.508 5.089 12.679 1.00 90.31 86 ARG A O 1
ATOM 654 N N . ALA A 1 87 ? 0.808 3.313 12.289 1.00 91.38 87 ALA A N 1
ATOM 655 C CA . ALA A 1 87 ? -0.206 2.541 11.583 1.00 91.38 87 ALA A CA 1
ATOM 656 C C . ALA A 1 87 ? -1.438 2.267 12.458 1.00 91.38 87 ALA A C 1
ATOM 658 O O . ALA A 1 87 ? -2.560 2.413 11.984 1.00 91.38 87 ALA A O 1
ATOM 659 N N . ARG A 1 88 ? -1.239 1.942 13.741 1.00 92.69 88 ARG A N 1
ATOM 660 C CA . ARG A 1 88 ? -2.333 1.779 14.709 1.00 92.69 88 ARG A CA 1
ATOM 661 C C . ARG A 1 88 ? -3.091 3.078 14.916 1.00 92.69 88 ARG A C 1
A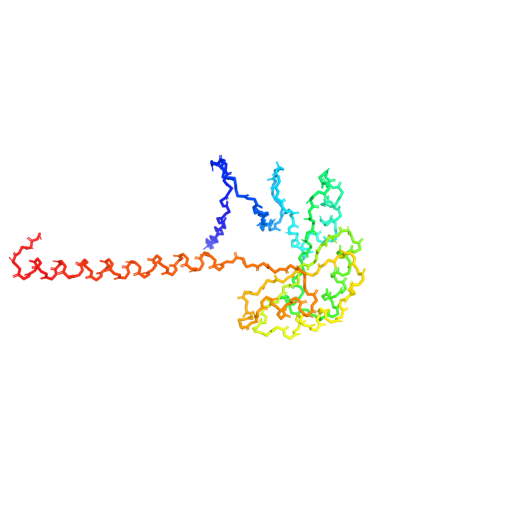TOM 663 O O . ARG A 1 88 ? -4.301 3.080 14.778 1.00 92.69 88 ARG A O 1
ATOM 670 N N . ALA A 1 89 ? -2.387 4.190 15.118 1.00 90.69 89 ALA A N 1
ATOM 671 C CA . ALA A 1 89 ? -3.038 5.487 15.256 1.00 90.69 89 ALA A CA 1
ATOM 672 C C . ALA A 1 89 ? -3.869 5.856 14.008 1.00 90.69 89 ALA A C 1
ATOM 674 O O . ALA A 1 89 ? -4.924 6.469 14.125 1.00 90.69 89 ALA A O 1
ATOM 675 N N . TYR A 1 90 ? -3.421 5.468 12.810 1.00 88.94 90 TYR A N 1
ATOM 676 C CA . TYR A 1 90 ? -4.177 5.669 11.570 1.00 88.94 90 TYR A CA 1
ATOM 677 C C . TYR A 1 90 ? -5.423 4.786 11.489 1.00 88.94 90 TYR A C 1
ATOM 679 O O . TYR A 1 90 ? -6.480 5.270 11.089 1.00 88.94 90 TYR A O 1
ATOM 687 N N . ALA A 1 91 ? -5.312 3.520 11.893 1.00 91.88 91 ALA A N 1
ATOM 688 C CA . ALA A 1 91 ? -6.454 2.620 12.008 1.00 91.88 91 ALA A CA 1
ATOM 689 C C . ALA A 1 91 ? -7.474 3.142 13.037 1.00 91.88 91 ALA A C 1
ATOM 691 O O . ALA A 1 91 ? -8.661 3.222 12.733 1.00 91.88 91 ALA A O 1
ATOM 692 N N . ASP A 1 92 ? -7.007 3.594 14.204 1.00 91.44 92 ASP A N 1
ATOM 693 C CA . ASP A 1 92 ? -7.838 4.178 15.265 1.00 91.44 92 ASP A CA 1
ATOM 694 C C . ASP A 1 92 ? -8.526 5.479 14.812 1.00 91.44 92 ASP A C 1
ATOM 696 O O . ASP A 1 92 ? -9.628 5.796 15.255 1.00 91.44 92 ASP A O 1
ATOM 700 N N . ALA A 1 93 ? -7.901 6.227 13.896 1.00 87.19 93 ALA A N 1
ATOM 701 C CA . ALA A 1 93 ? -8.483 7.410 13.262 1.00 87.19 93 ALA A CA 1
ATOM 702 C C . ALA A 1 93 ? -9.535 7.083 12.182 1.00 87.19 93 ALA A C 1
ATOM 704 O O . ALA A 1 93 ? -10.120 8.006 11.616 1.00 87.19 93 ALA A O 1
ATOM 705 N N . GLY A 1 94 ? -9.782 5.801 11.897 1.00 88.94 94 GLY A N 1
ATOM 706 C CA . GLY A 1 94 ? -10.814 5.342 10.969 1.00 88.94 94 GLY A CA 1
ATOM 707 C C . GLY A 1 94 ? -10.326 5.044 9.553 1.00 88.94 94 GLY A C 1
ATOM 708 O O . GLY A 1 94 ? -11.153 4.956 8.649 1.00 88.94 94 GLY A O 1
ATOM 709 N N . ALA A 1 95 ? -9.015 4.895 9.329 1.00 87.69 95 ALA A N 1
ATOM 710 C CA . ALA A 1 95 ? -8.516 4.428 8.037 1.00 87.69 95 ALA A CA 1
ATOM 711 C C . ALA A 1 95 ? -8.965 2.981 7.767 1.00 87.69 95 ALA A C 1
ATOM 713 O O . ALA A 1 95 ? -8.777 2.096 8.603 1.00 87.69 95 ALA A O 1
ATOM 714 N N . ASP A 1 96 ? -9.487 2.719 6.571 1.00 88.56 96 ASP A N 1
ATOM 715 C CA . ASP A 1 96 ? -9.921 1.381 6.150 1.00 88.56 96 ASP A CA 1
ATOM 716 C C . ASP A 1 96 ? -8.722 0.487 5.783 1.00 88.56 96 ASP A C 1
ATOM 718 O O . ASP A 1 96 ? -8.778 -0.741 5.878 1.00 88.56 96 ASP A O 1
ATOM 722 N N . ALA A 1 97 ? -7.604 1.098 5.380 1.00 89.81 97 ALA A N 1
ATOM 723 C CA . ALA A 1 97 ? -6.366 0.385 5.108 1.00 89.81 97 ALA A CA 1
ATOM 724 C C . ALA A 1 97 ? -5.118 1.209 5.454 1.00 89.81 97 ALA A C 1
ATOM 726 O O . ALA A 1 97 ? -5.133 2.440 5.408 1.00 89.81 97 ALA A O 1
ATOM 727 N N . VAL A 1 98 ? -4.003 0.529 5.734 1.00 91.00 98 VAL A N 1
ATOM 728 C CA . VAL A 1 98 ? -2.686 1.151 5.914 1.00 91.00 98 VAL A CA 1
ATOM 729 C C . VAL A 1 98 ? -1.708 0.639 4.865 1.00 91.00 98 VAL A C 1
ATOM 731 O O . VAL A 1 98 ? -1.413 -0.554 4.776 1.00 91.00 98 VAL A O 1
ATOM 734 N N . LEU A 1 99 ? -1.148 1.573 4.101 1.00 90.56 99 LEU A N 1
ATOM 735 C CA . LEU A 1 99 ? -0.031 1.344 3.199 1.00 90.56 99 LEU A CA 1
ATOM 736 C C . LEU A 1 99 ? 1.279 1.567 3.944 1.00 90.56 99 LEU A C 1
ATOM 738 O O . LEU A 1 99 ? 1.600 2.683 4.364 1.00 90.56 99 LEU A O 1
ATOM 742 N N . VAL A 1 100 ? 2.060 0.498 4.064 1.00 88.81 100 VAL A N 1
ATOM 743 C CA . VAL A 1 100 ? 3.373 0.526 4.708 1.00 88.81 100 VAL A CA 1
ATOM 744 C C . VAL A 1 100 ? 4.437 0.471 3.631 1.00 88.81 100 VAL A C 1
ATOM 746 O O . VAL A 1 100 ? 4.533 -0.508 2.890 1.00 88.81 100 VAL A O 1
ATOM 749 N N . HIS A 1 101 ? 5.216 1.544 3.515 1.00 86.81 101 HIS A N 1
ATOM 750 C CA . HIS A 1 101 ? 6.222 1.652 2.469 1.00 86.81 101 HIS A CA 1
ATOM 751 C C . HIS A 1 101 ? 7.636 1.501 3.021 1.00 86.81 101 HIS A C 1
ATOM 753 O O . HIS A 1 101 ? 7.971 2.055 4.067 1.00 86.81 101 HIS A O 1
ATOM 759 N N . SER A 1 102 ? 8.459 0.775 2.270 1.00 87.50 102 SER A N 1
ATOM 760 C CA . SER A 1 102 ? 9.863 0.506 2.552 1.00 87.50 102 SER A CA 1
ATOM 761 C C . SER A 1 102 ? 10.713 0.889 1.343 1.00 87.50 102 SER A C 1
ATOM 763 O O . SER A 1 102 ? 10.261 0.775 0.206 1.00 87.50 102 SER A O 1
ATOM 765 N N . LYS A 1 103 ? 11.943 1.342 1.605 1.00 84.50 103 LYS A N 1
ATOM 766 C CA . LYS A 1 103 ? 12.983 1.585 0.592 1.00 84.50 103 LYS A CA 1
ATOM 767 C C . LYS A 1 103 ? 14.020 0.462 0.553 1.00 84.50 103 LYS A C 1
ATOM 769 O O . LYS A 1 103 ? 15.006 0.587 -0.160 1.00 84.50 103 LYS A O 1
ATOM 774 N N . SER A 1 104 ? 13.843 -0.562 1.387 1.00 86.12 104 SER A N 1
ATOM 775 C CA . SER A 1 104 ? 14.691 -1.743 1.405 1.00 86.12 104 SER A CA 1
ATOM 776 C C . SER A 1 104 ? 14.454 -2.559 0.137 1.00 86.12 104 SER A C 1
ATOM 778 O O . SER A 1 104 ? 13.329 -2.636 -0.371 1.00 86.12 104 SER A O 1
ATOM 780 N N . ASP A 1 105 ? 15.517 -3.200 -0.334 1.00 85.69 105 ASP A N 1
ATOM 781 C CA . ASP A 1 105 ? 15.459 -4.190 -1.411 1.00 85.69 105 ASP A CA 1
ATOM 782 C C . ASP A 1 105 ? 15.013 -5.568 -0.877 1.00 85.69 105 ASP A C 1
ATOM 784 O O . ASP A 1 105 ? 14.774 -6.495 -1.645 1.00 85.69 105 ASP A O 1
ATOM 788 N N . SER A 1 106 ? 14.873 -5.714 0.448 1.00 87.81 106 SER A N 1
ATOM 789 C CA . SER A 1 106 ? 14.372 -6.920 1.112 1.00 87.81 106 SER A CA 1
ATOM 790 C C . SER A 1 106 ? 12.975 -6.707 1.690 1.00 87.81 106 SER A C 1
ATOM 792 O O . SER A 1 106 ? 12.694 -5.690 2.325 1.00 87.81 106 SER A O 1
ATOM 794 N N . PHE A 1 107 ? 12.119 -7.720 1.546 1.00 90.19 107 PHE A N 1
ATOM 795 C CA . PHE A 1 107 ? 10.773 -7.745 2.122 1.00 90.19 107 PHE A CA 1
ATOM 796 C C . PHE A 1 107 ? 10.748 -8.027 3.641 1.00 90.19 107 PHE A C 1
ATOM 798 O O . PHE A 1 107 ? 9.690 -7.947 4.259 1.00 90.19 107 PHE A O 1
ATOM 805 N N . GLU A 1 108 ? 11.886 -8.339 4.269 1.00 91.00 108 GLU A N 1
ATOM 806 C CA . GLU A 1 108 ? 11.930 -8.797 5.668 1.00 91.00 108 GLU A CA 1
ATOM 807 C C . GLU A 1 108 ? 11.252 -7.834 6.650 1.00 91.00 108 GLU A C 1
ATOM 809 O O . GLU A 1 108 ? 10.401 -8.244 7.433 1.00 91.00 108 GLU A O 1
ATOM 814 N N . GLU A 1 109 ? 11.549 -6.537 6.577 1.00 91.12 109 GLU A N 1
ATOM 815 C CA . GLU A 1 109 ? 10.980 -5.573 7.527 1.00 91.12 109 GLU A CA 1
ATOM 816 C C . GLU A 1 109 ? 9.462 -5.402 7.371 1.00 91.12 109 GLU A C 1
ATOM 818 O O . GLU A 1 109 ? 8.753 -5.193 8.357 1.00 91.12 109 GLU A O 1
ATOM 823 N N . LEU A 1 110 ? 8.945 -5.549 6.147 1.00 92.38 110 LEU A N 1
ATOM 824 C CA . LEU A 1 110 ? 7.509 -5.532 5.883 1.00 92.38 110 LEU A CA 1
ATOM 825 C C . LEU A 1 110 ? 6.848 -6.841 6.318 1.00 92.38 110 LEU A C 1
ATOM 827 O O . LEU A 1 110 ? 5.727 -6.810 6.826 1.00 92.38 110 LEU A O 1
ATOM 831 N N . ARG A 1 111 ? 7.544 -7.976 6.185 1.00 93.31 111 ARG A N 1
ATOM 832 C CA . ARG A 1 111 ? 7.093 -9.267 6.715 1.00 93.31 111 ARG A CA 1
ATOM 833 C C . ARG A 1 111 ? 6.987 -9.223 8.234 1.00 93.31 111 ARG A C 1
ATOM 835 O O . ARG A 1 111 ? 5.958 -9.600 8.789 1.00 93.31 111 ARG A O 1
ATOM 842 N N . GLU A 1 112 ? 8.014 -8.714 8.907 1.00 94.44 112 GLU A N 1
ATOM 843 C CA . GLU A 1 112 ? 8.006 -8.534 10.356 1.00 94.44 112 GLU A CA 1
ATOM 844 C C . GLU A 1 112 ? 6.922 -7.556 10.813 1.00 94.44 112 GLU A C 1
ATOM 846 O O . GLU A 1 112 ? 6.284 -7.777 11.845 1.00 94.44 112 GLU A O 1
ATOM 851 N N . PHE A 1 113 ? 6.714 -6.469 10.065 1.00 95.81 113 PHE A N 1
ATOM 852 C CA . PHE A 1 113 ? 5.624 -5.537 10.320 1.00 95.81 113 PHE A CA 1
ATOM 853 C C . PHE A 1 113 ? 4.270 -6.252 10.233 1.00 95.81 113 PHE A C 1
ATOM 855 O O . PHE A 1 113 ? 3.465 -6.152 11.156 1.00 95.81 113 PHE A O 1
ATOM 862 N N . ALA A 1 114 ? 4.030 -7.003 9.154 1.00 94.50 114 ALA A N 1
ATOM 863 C CA . ALA A 1 114 ? 2.770 -7.704 8.927 1.00 94.50 114 ALA A CA 1
ATOM 864 C C . ALA A 1 114 ? 2.519 -8.816 9.957 1.00 94.50 114 ALA A C 1
ATOM 866 O O . ALA A 1 114 ? 1.380 -9.029 10.367 1.00 94.50 114 ALA A O 1
ATOM 867 N N . ALA A 1 115 ? 3.576 -9.482 10.431 1.00 95.25 115 ALA A N 1
ATOM 868 C CA . ALA A 1 115 ? 3.492 -10.462 11.512 1.00 95.25 115 ALA A CA 1
ATOM 869 C C . ALA A 1 115 ? 3.095 -9.834 12.861 1.00 95.25 115 ALA A C 1
ATOM 871 O O . ALA A 1 115 ? 2.451 -10.489 13.676 1.00 95.25 115 ALA A O 1
ATOM 872 N N . ALA A 1 116 ? 3.467 -8.573 13.099 1.00 95.31 116 ALA A N 1
ATOM 873 C CA . ALA A 1 116 ? 3.129 -7.824 14.312 1.00 95.31 116 ALA A CA 1
ATOM 874 C C . ALA A 1 116 ? 1.816 -7.022 14.201 1.00 95.31 116 ALA A C 1
ATOM 876 O O . ALA A 1 116 ? 1.380 -6.408 15.184 1.00 95.31 116 ALA A O 1
ATOM 877 N N . TRP A 1 117 ? 1.204 -6.990 13.016 1.00 95.56 117 TRP A N 1
ATOM 878 C CA . TRP A 1 117 ? -0.072 -6.327 12.786 1.00 95.56 117 TRP A CA 1
ATOM 879 C C . TRP A 1 117 ? -1.227 -7.165 13.333 1.00 95.56 117 TRP A C 1
ATOM 881 O O . TRP A 1 117 ? -1.270 -8.384 13.157 1.00 95.56 117 TRP A O 1
ATOM 891 N N . ASP A 1 118 ? -2.179 -6.501 13.985 1.00 89.38 118 ASP A N 1
ATOM 892 C CA . ASP A 1 118 ? -3.375 -7.166 14.482 1.00 89.38 118 ASP A CA 1
ATOM 893 C C . ASP A 1 118 ? -4.294 -7.528 13.310 1.00 89.38 118 ASP A C 1
ATOM 895 O O . ASP A 1 118 ? -4.941 -6.673 12.707 1.00 89.38 118 ASP A O 1
ATOM 899 N N . ARG A 1 119 ? -4.358 -8.822 12.993 1.00 79.69 119 ARG A N 1
ATOM 900 C CA . ARG A 1 119 ? -5.183 -9.354 11.900 1.00 79.69 119 ARG A CA 1
ATOM 901 C C . ARG A 1 119 ? -6.685 -9.328 12.198 1.00 79.69 119 ARG A C 1
ATOM 903 O O . ARG A 1 119 ? -7.461 -9.595 11.287 1.00 79.69 119 ARG A O 1
ATOM 910 N N . SER A 1 120 ? -7.086 -9.050 13.440 1.00 79.81 120 SER A N 1
ATOM 911 C CA . SER A 1 120 ? -8.489 -8.839 13.811 1.00 79.81 120 SER A CA 1
ATOM 912 C C . SER A 1 120 ? -8.950 -7.392 13.610 1.00 79.81 120 SER A C 1
ATOM 914 O O . SER A 1 120 ? -10.149 -7.123 13.658 1.00 79.81 120 SER A O 1
ATOM 916 N N . SER A 1 121 ? -8.018 -6.473 13.324 1.00 85.06 121 SER A N 1
ATOM 917 C CA . SER A 1 121 ? -8.340 -5.101 12.943 1.00 85.06 121 SER A CA 1
ATOM 918 C C . SER A 1 121 ? -9.170 -5.072 11.658 1.00 85.06 121 SER A C 1
ATOM 920 O O . SER A 1 121 ? -8.882 -5.790 10.699 1.00 85.06 121 SER A O 1
ATOM 922 N N . SER A 1 122 ? -10.169 -4.188 11.607 1.00 88.19 122 SER A N 1
ATOM 923 C CA . SER A 1 122 ? -10.888 -3.869 10.368 1.00 88.19 122 SER A CA 1
ATOM 924 C C . SER A 1 122 ? -10.007 -3.138 9.349 1.00 88.19 122 SER A C 1
ATOM 926 O O . SER A 1 122 ? -10.364 -3.073 8.177 1.00 88.19 122 SER A O 1
ATOM 928 N N . CYS A 1 123 ? -8.862 -2.602 9.784 1.00 91.75 123 CYS A N 1
ATOM 929 C CA . CYS A 1 123 ? -7.915 -1.899 8.938 1.00 91.75 123 CYS A CA 1
ATOM 930 C C . CYS A 1 123 ? -6.931 -2.881 8.284 1.00 91.75 123 CYS A C 1
ATOM 932 O O . CYS A 1 123 ? -6.118 -3.532 8.955 1.00 91.75 123 CYS A O 1
ATOM 934 N N . VAL A 1 124 ? -6.996 -2.996 6.956 1.00 91.69 124 VAL A N 1
ATOM 935 C CA . VAL A 1 124 ? -6.200 -3.973 6.199 1.00 91.69 124 VAL A CA 1
ATOM 936 C C . VAL A 1 124 ? -4.842 -3.421 5.763 1.00 91.69 124 VAL A C 1
ATOM 938 O O . VAL A 1 124 ? -4.658 -2.220 5.595 1.00 91.69 124 VAL A O 1
ATOM 941 N N . LEU A 1 125 ? -3.868 -4.303 5.526 1.00 92.06 125 LEU A N 1
ATOM 942 C CA . LEU A 1 125 ? -2.543 -3.893 5.056 1.00 92.06 125 LEU A CA 1
ATOM 943 C C . LEU A 1 125 ? -2.448 -3.835 3.528 1.00 92.06 125 LEU A C 1
ATOM 945 O O . LEU A 1 125 ? -2.886 -4.751 2.824 1.00 92.06 125 LEU A O 1
ATOM 949 N N . VAL A 1 126 ? -1.780 -2.790 3.037 1.00 89.31 126 VAL A N 1
ATOM 950 C CA . VAL A 1 126 ? -1.507 -2.539 1.617 1.00 89.31 126 VAL A CA 1
ATOM 951 C C . VAL A 1 126 ? -0.001 -2.548 1.348 1.00 89.31 126 VAL A C 1
ATOM 953 O O . VAL A 1 126 ? 0.763 -1.861 2.031 1.00 89.31 126 VAL A O 1
ATOM 956 N N . ALA A 1 127 ? 0.424 -3.302 0.332 1.00 87.12 127 ALA A N 1
ATOM 957 C CA . ALA A 1 127 ? 1.814 -3.391 -0.116 1.00 87.12 127 ALA A CA 1
ATOM 958 C C . ALA A 1 127 ? 2.030 -2.714 -1.478 1.00 87.12 127 ALA A C 1
ATOM 960 O O . ALA A 1 127 ? 1.160 -2.729 -2.348 1.00 87.12 127 ALA A O 1
ATOM 961 N N . VAL A 1 128 ? 3.237 -2.176 -1.680 1.00 85.94 128 VAL A N 1
ATOM 962 C CA . VAL A 1 128 ? 3.708 -1.615 -2.958 1.00 85.94 128 VAL A CA 1
ATOM 963 C C . VAL A 1 128 ? 5.088 -2.211 -3.274 1.00 85.94 128 VAL A C 1
ATOM 965 O O . VAL A 1 128 ? 6.097 -1.678 -2.803 1.00 85.94 128 VAL A O 1
ATOM 968 N N . PRO A 1 129 ? 5.167 -3.320 -4.032 1.00 82.12 129 PRO A N 1
ATOM 969 C CA . PRO A 1 129 ? 6.421 -4.017 -4.311 1.00 82.12 129 PRO A CA 1
ATOM 970 C C . PRO A 1 129 ? 7.190 -3.349 -5.459 1.00 82.12 129 PRO A C 1
ATOM 972 O O . PRO A 1 129 ? 7.259 -3.864 -6.573 1.00 82.12 129 PRO A O 1
ATOM 975 N N . THR A 1 130 ? 7.725 -2.149 -5.218 1.00 77.12 130 THR A N 1
ATOM 976 C CA . THR A 1 130 ? 8.512 -1.404 -6.221 1.00 77.12 130 THR A CA 1
ATOM 977 C C . THR A 1 130 ? 10.024 -1.518 -6.059 1.00 77.12 130 THR A C 1
ATOM 979 O O . THR A 1 130 ? 10.724 -1.257 -7.035 1.00 77.12 130 THR A O 1
ATOM 982 N N . THR A 1 131 ? 10.524 -1.845 -4.862 1.00 75.06 131 THR A N 1
ATOM 983 C CA . THR A 1 131 ? 11.969 -1.904 -4.547 1.00 75.06 131 THR A CA 1
ATOM 984 C C . THR A 1 131 ? 12.462 -3.321 -4.261 1.00 75.06 131 THR A C 1
ATOM 986 O O . THR A 1 131 ? 13.531 -3.696 -4.721 1.00 75.06 131 THR A O 1
ATOM 989 N N . TYR A 1 132 ? 11.674 -4.138 -3.562 1.00 75.06 132 TYR A N 1
ATOM 990 C CA . TYR A 1 132 ? 12.004 -5.532 -3.260 1.00 75.06 132 TYR A CA 1
ATOM 991 C C . TYR A 1 132 ? 11.525 -6.458 -4.388 1.00 75.06 132 TYR A C 1
ATOM 993 O O . TYR A 1 132 ? 10.444 -7.048 -4.342 1.00 75.06 132 TYR A O 1
ATOM 1001 N N . GLU A 1 133 ? 12.325 -6.521 -5.453 1.00 66.56 133 GLU A N 1
ATOM 1002 C CA . GLU A 1 133 ? 12.067 -7.363 -6.623 1.00 66.56 133 GLU A CA 1
ATOM 1003 C C . GLU A 1 133 ? 12.150 -8.860 -6.267 1.00 66.56 133 GLU A C 1
ATOM 1005 O O . GLU A 1 133 ? 12.991 -9.287 -5.479 1.00 66.56 133 GLU A O 1
ATOM 1010 N N . GLY A 1 134 ? 11.271 -9.674 -6.859 1.00 74.81 134 GLY A N 1
ATOM 1011 C CA . GLY A 1 134 ? 11.285 -11.134 -6.704 1.00 74.81 134 GLY A CA 1
ATOM 1012 C C . GLY A 1 134 ? 10.244 -11.713 -5.746 1.00 74.81 134 GLY A C 1
ATOM 1013 O O . GLY A 1 134 ? 10.069 -12.927 -5.752 1.00 74.81 134 GLY A O 1
ATOM 1014 N N . ILE A 1 135 ? 9.508 -10.884 -4.994 1.00 82.38 135 ILE A N 1
ATOM 1015 C CA . ILE A 1 135 ? 8.351 -11.360 -4.227 1.00 82.38 135 ILE A CA 1
ATOM 1016 C C . ILE A 1 135 ? 7.100 -11.437 -5.105 1.00 82.38 135 ILE A C 1
ATOM 1018 O O . ILE A 1 135 ? 6.759 -10.503 -5.837 1.00 82.38 135 ILE A O 1
ATOM 1022 N N . SER A 1 136 ? 6.393 -12.556 -5.025 1.00 83.06 136 SER A N 1
ATOM 1023 C CA . SER A 1 136 ? 5.101 -12.733 -5.675 1.00 83.06 136 SER A CA 1
ATOM 1024 C C . SER A 1 136 ? 3.978 -12.056 -4.886 1.00 83.06 136 SER A C 1
ATOM 1026 O O . SER A 1 136 ? 4.058 -11.848 -3.675 1.00 83.06 136 SER A O 1
ATOM 1028 N N . ALA A 1 137 ? 2.869 -11.754 -5.565 1.00 80.94 137 ALA A N 1
ATOM 1029 C CA . ALA A 1 137 ? 1.666 -11.286 -4.880 1.00 80.94 137 ALA A CA 1
ATOM 1030 C C . ALA A 1 137 ? 1.152 -12.322 -3.859 1.00 80.94 137 ALA A C 1
ATOM 1032 O O . ALA A 1 137 ? 0.699 -11.933 -2.788 1.00 80.94 137 ALA A O 1
ATOM 1033 N N . GLY A 1 138 ? 1.279 -13.623 -4.158 1.00 79.62 138 GLY A N 1
ATOM 1034 C CA . GLY A 1 138 ? 0.909 -14.709 -3.242 1.00 79.62 138 GLY A CA 1
ATOM 1035 C C . GLY A 1 138 ? 1.646 -14.621 -1.907 1.00 79.62 138 GLY A C 1
ATOM 1036 O O . GLY A 1 138 ? 1.011 -14.575 -0.861 1.00 79.62 138 GLY A O 1
ATOM 1037 N N . GLU A 1 139 ? 2.968 -14.457 -1.943 1.00 86.12 139 GLU A N 1
ATOM 1038 C CA . GLU A 1 139 ? 3.786 -14.319 -0.730 1.00 86.12 139 GLU A CA 1
ATOM 1039 C C . GLU A 1 139 ? 3.429 -13.072 0.098 1.00 86.12 139 GLU A C 1
ATOM 1041 O O . GLU A 1 139 ? 3.486 -13.098 1.332 1.00 86.12 139 GLU A O 1
ATOM 1046 N N . LEU A 1 140 ? 3.023 -11.977 -0.558 1.00 87.25 140 LEU A N 1
ATOM 1047 C CA . LEU A 1 140 ? 2.511 -10.785 0.126 1.00 87.25 140 LEU A CA 1
ATOM 1048 C C . LEU A 1 140 ? 1.188 -11.085 0.847 1.00 87.25 140 LEU A C 1
ATOM 1050 O O . LEU A 1 140 ? 1.027 -10.715 2.015 1.00 87.25 140 LEU A O 1
ATOM 1054 N N . PHE A 1 141 ? 0.263 -11.781 0.182 1.00 88.12 141 PHE A N 1
ATOM 1055 C CA . PHE A 1 141 ? -1.015 -12.175 0.777 1.00 88.12 141 PHE A CA 1
ATOM 1056 C C . PHE A 1 141 ? -0.832 -13.140 1.955 1.00 88.12 141 PHE A C 1
ATOM 1058 O O . PHE A 1 141 ? -1.434 -12.930 3.013 1.00 88.12 141 PHE A O 1
ATOM 1065 N N . ASP A 1 142 ? 0.051 -14.130 1.819 1.00 90.12 142 ASP A N 1
ATOM 1066 C CA . ASP A 1 142 ? 0.369 -15.105 2.871 1.00 90.12 142 ASP A CA 1
ATOM 1067 C C . ASP A 1 142 ? 0.976 -14.431 4.113 1.00 90.12 142 ASP A C 1
ATOM 1069 O O . ASP A 1 142 ? 0.710 -14.812 5.259 1.00 90.12 142 ASP A O 1
ATOM 1073 N N . SER A 1 143 ? 1.736 -13.354 3.899 1.00 89.50 143 SER A N 1
ATOM 1074 C CA . SER A 1 143 ? 2.329 -12.556 4.975 1.00 89.50 143 SER A CA 1
ATOM 1075 C C . SER A 1 143 ? 1.300 -11.709 5.738 1.00 89.50 143 SER A C 1
ATOM 1077 O O . SER A 1 143 ? 1.566 -11.286 6.864 1.00 89.50 143 SER A O 1
ATOM 1079 N N . GLY A 1 144 ? 0.097 -11.512 5.188 1.00 89.31 144 GLY A N 1
ATOM 1080 C CA . GLY A 1 144 ? -1.011 -10.801 5.837 1.00 89.31 144 GLY A CA 1
ATOM 1081 C C . GLY A 1 144 ? -1.451 -9.514 5.140 1.00 89.31 144 GLY A C 1
ATOM 1082 O O . GLY A 1 144 ? -2.408 -8.888 5.597 1.00 89.31 144 GLY A O 1
ATOM 1083 N N . PHE A 1 145 ? -0.814 -9.128 4.031 1.00 88.88 145 PHE A N 1
ATOM 1084 C CA . PHE A 1 145 ? -1.315 -8.040 3.192 1.00 88.88 145 PHE A CA 1
ATOM 1085 C C . PHE A 1 145 ? -2.613 -8.460 2.499 1.00 88.88 145 PHE A C 1
ATOM 1087 O O . PHE A 1 145 ? -2.825 -9.637 2.220 1.00 88.88 145 PHE A O 1
ATOM 1094 N N . LYS A 1 146 ? -3.513 -7.508 2.247 1.00 88.06 146 LYS A N 1
ATOM 1095 C CA . LYS A 1 146 ? -4.800 -7.765 1.573 1.00 88.06 146 LYS A CA 1
ATOM 1096 C C . LYS A 1 146 ? -4.950 -7.009 0.264 1.00 88.06 146 LYS A C 1
ATOM 1098 O O . LYS A 1 146 ? -5.781 -7.382 -0.554 1.00 88.06 146 LYS A O 1
ATOM 1103 N N . VAL A 1 147 ? -4.116 -5.996 0.044 1.00 87.12 147 VAL A N 1
ATOM 1104 C CA . VAL A 1 147 ? -4.077 -5.220 -1.195 1.00 87.12 147 VAL A CA 1
ATOM 1105 C C . VAL A 1 147 ? -2.627 -5.085 -1.651 1.00 87.12 147 VAL A C 1
ATOM 1107 O O . VAL A 1 147 ? -1.734 -4.826 -0.843 1.00 87.12 147 VAL A O 1
ATOM 1110 N N . VAL A 1 148 ? -2.394 -5.244 -2.953 1.00 84.62 148 VAL A N 1
ATOM 1111 C CA . VAL A 1 148 ? -1.080 -5.072 -3.586 1.00 84.62 148 VAL A CA 1
ATOM 1112 C C . VAL A 1 148 ? -1.220 -4.072 -4.728 1.00 84.62 148 VAL A C 1
ATOM 1114 O O . VAL A 1 148 ? -2.041 -4.262 -5.621 1.00 84.62 148 VAL A O 1
ATOM 1117 N N . ILE A 1 149 ? -0.418 -3.008 -4.705 1.00 83.69 149 ILE A N 1
ATOM 1118 C CA . ILE A 1 149 ? -0.453 -1.936 -5.703 1.00 83.69 149 ILE A CA 1
ATOM 1119 C C . ILE A 1 149 ? 0.790 -2.013 -6.591 1.00 83.69 149 ILE A C 1
ATOM 1121 O O . ILE A 1 149 ? 1.917 -1.782 -6.149 1.00 83.69 149 ILE A O 1
ATOM 1125 N N . PHE A 1 150 ? 0.571 -2.254 -7.882 1.00 80.00 150 PHE A N 1
ATOM 1126 C CA . PHE A 1 150 ? 1.595 -2.160 -8.922 1.00 80.00 150 PHE A CA 1
ATOM 1127 C C . PHE A 1 150 ? 1.590 -0.747 -9.529 1.00 80.00 150 PHE A C 1
ATOM 1129 O O . PHE A 1 150 ? 0.913 -0.476 -10.517 1.00 80.00 150 PHE A O 1
ATOM 1136 N N . ALA A 1 151 ? 2.332 0.171 -8.902 1.00 75.19 151 ALA A N 1
ATOM 1137 C CA . ALA A 1 151 ? 2.245 1.609 -9.167 1.00 75.19 151 ALA A CA 1
ATOM 1138 C C . ALA A 1 151 ? 2.791 2.096 -10.528 1.00 75.19 151 ALA A C 1
ATOM 1140 O O . ALA A 1 151 ? 2.280 3.068 -11.074 1.00 75.19 151 ALA A O 1
ATOM 1141 N N . ASN A 1 152 ? 3.865 1.508 -11.065 1.00 77.00 152 ASN A N 1
ATOM 1142 C CA . ASN A 1 152 ? 4.592 2.068 -12.219 1.00 77.00 152 ASN A CA 1
ATOM 1143 C C . ASN A 1 152 ? 5.016 1.032 -13.275 1.00 77.00 152 ASN A C 1
ATOM 1145 O O . ASN A 1 152 ? 5.713 1.366 -14.231 1.00 77.00 152 ASN A O 1
ATOM 1149 N N . GLN A 1 153 ? 4.575 -0.215 -13.138 1.00 76.31 153 GLN A N 1
ATOM 1150 C CA . GLN A 1 153 ? 4.996 -1.355 -13.948 1.00 76.31 153 GLN A CA 1
ATOM 1151 C C . GLN A 1 153 ? 4.519 -1.212 -15.400 1.00 76.31 153 GLN A C 1
ATOM 1153 O O . GLN A 1 153 ? 5.309 -1.403 -16.323 1.00 76.31 153 GLN A O 1
ATOM 1158 N N . ALA A 1 154 ? 3.268 -0.787 -15.611 1.00 75.94 154 ALA A N 1
ATOM 1159 C CA . ALA A 1 154 ? 2.728 -0.533 -16.949 1.00 75.94 154 ALA A CA 1
ATOM 1160 C C . ALA A 1 154 ? 3.482 0.600 -17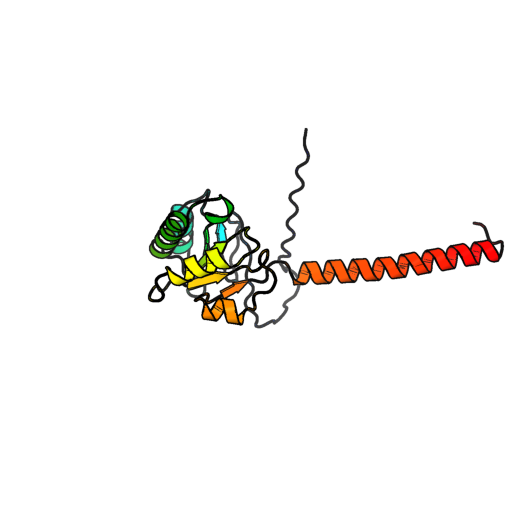.667 1.00 75.94 154 ALA A C 1
ATOM 1162 O O . ALA A 1 154 ? 3.871 0.457 -18.826 1.00 75.94 154 ALA A O 1
ATOM 1163 N N . LEU A 1 155 ? 3.771 1.697 -16.955 1.00 80.12 155 LEU A N 1
ATOM 1164 C CA . LEU A 1 155 ? 4.558 2.806 -17.495 1.00 80.12 155 LEU A CA 1
ATOM 1165 C C . LEU A 1 155 ? 5.982 2.358 -17.852 1.00 80.12 155 LEU A C 1
ATOM 1167 O O . LEU A 1 155 ? 6.468 2.671 -18.936 1.00 80.12 155 LEU A O 1
ATOM 1171 N N . ARG A 1 156 ? 6.639 1.584 -16.978 1.00 76.56 156 ARG A N 1
ATOM 1172 C CA . ARG A 1 156 ? 7.970 1.011 -17.246 1.00 76.56 156 ARG A CA 1
ATOM 1173 C C . ARG A 1 156 ? 7.961 0.136 -18.503 1.00 76.56 156 ARG A C 1
ATOM 1175 O O . ARG A 1 156 ? 8.856 0.271 -19.337 1.00 76.56 156 ARG A O 1
ATOM 1182 N N . ALA A 1 157 ? 6.943 -0.711 -18.668 1.00 79.81 157 ALA A N 1
ATOM 1183 C CA . ALA A 1 157 ? 6.787 -1.558 -19.848 1.00 79.81 157 ALA A CA 1
ATOM 1184 C C . ALA A 1 157 ? 6.602 -0.729 -21.130 1.00 79.81 157 ALA A C 1
ATOM 1186 O O . ALA A 1 157 ? 7.300 -0.959 -22.119 1.00 79.81 157 ALA A O 1
ATOM 1187 N N . ALA A 1 158 ? 5.732 0.285 -21.097 1.00 86.81 158 ALA A N 1
ATOM 1188 C CA . ALA A 1 158 ? 5.512 1.188 -22.225 1.00 86.81 158 ALA A CA 1
ATOM 1189 C C . ALA A 1 158 ? 6.791 1.946 -22.612 1.00 86.81 158 ALA A C 1
ATOM 1191 O O . ALA A 1 158 ? 7.159 1.984 -23.786 1.00 86.81 158 ALA A O 1
ATOM 1192 N N . VAL A 1 159 ? 7.512 2.502 -21.632 1.00 90.56 159 VAL A N 1
ATOM 1193 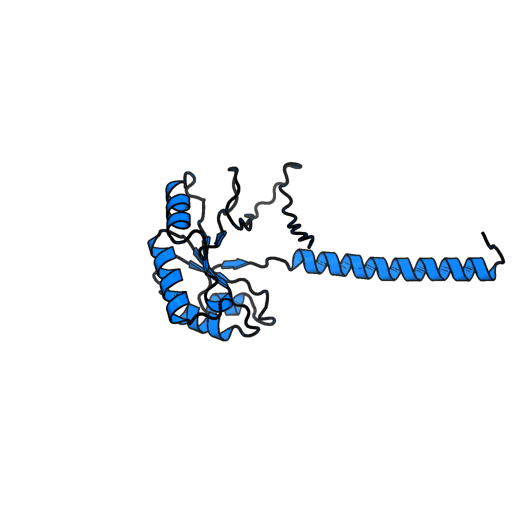C CA . VAL A 1 159 ? 8.784 3.202 -21.869 1.00 90.56 159 VAL A CA 1
ATOM 1194 C C . VAL A 1 159 ? 9.798 2.279 -22.534 1.00 90.56 159 VAL A C 1
ATOM 1196 O O . VAL A 1 159 ? 10.448 2.688 -23.498 1.00 90.56 159 VAL A O 1
ATOM 1199 N N . ARG A 1 160 ? 9.905 1.025 -22.080 1.00 91.12 160 ARG A N 1
ATOM 1200 C CA . ARG A 1 160 ? 10.821 0.061 -22.689 1.00 91.12 160 ARG A CA 1
ATOM 1201 C C . ARG A 1 160 ? 10.445 -0.257 -24.137 1.00 91.12 160 ARG A C 1
ATOM 1203 O O . ARG A 1 160 ? 11.307 -0.190 -25.009 1.00 91.12 160 ARG A O 1
ATOM 1210 N N . ALA A 1 161 ? 9.169 -0.524 -24.408 1.00 94.19 161 ALA A N 1
ATOM 1211 C CA . ALA A 1 161 ? 8.690 -0.800 -25.762 1.00 94.19 161 ALA A CA 1
ATOM 1212 C C . ALA A 1 161 ? 8.944 0.382 -26.714 1.00 94.19 161 ALA A C 1
ATOM 1214 O O . ALA A 1 161 ? 9.416 0.194 -27.838 1.00 94.19 161 ALA A O 1
ATOM 1215 N N . MET A 1 162 ? 8.705 1.612 -26.245 1.00 96.50 162 MET A N 1
ATOM 1216 C CA . MET A 1 162 ? 9.010 2.825 -27.007 1.00 96.50 162 MET A CA 1
ATOM 1217 C C . MET A 1 162 ? 10.511 2.945 -27.303 1.00 96.50 162 MET A C 1
ATOM 1219 O O . MET A 1 162 ? 10.893 3.235 -28.435 1.00 96.50 162 MET A O 1
ATOM 1223 N N . GLN A 1 163 ? 11.380 2.687 -26.322 1.00 95.56 163 GLN A N 1
ATOM 1224 C CA . GLN A 1 163 ? 12.833 2.713 -26.521 1.00 95.56 163 GLN A CA 1
ATOM 1225 C C . GLN A 1 163 ? 13.296 1.678 -27.552 1.00 95.56 163 GLN A C 1
ATOM 1227 O O . GLN A 1 163 ? 14.082 2.014 -28.443 1.00 95.56 163 GLN A O 1
ATOM 1232 N N . ASP A 1 164 ? 12.786 0.449 -27.472 1.00 96.25 164 ASP A N 1
ATOM 1233 C CA . ASP A 1 164 ? 13.137 -0.629 -28.397 1.00 96.25 164 ASP A CA 1
ATOM 1234 C C . ASP A 1 164 ? 12.711 -0.282 -29.839 1.00 96.25 164 ASP A C 1
ATOM 1236 O O . ASP A 1 164 ? 13.507 -0.419 -30.775 1.00 96.25 164 ASP A O 1
ATOM 1240 N N . ALA A 1 165 ? 11.514 0.287 -30.025 1.00 95.25 165 ALA A N 1
ATOM 1241 C CA . ALA A 1 165 ? 11.052 0.777 -31.325 1.00 95.25 165 ALA A CA 1
ATOM 1242 C C . ALA A 1 165 ? 11.965 1.883 -31.891 1.00 95.25 165 ALA A C 1
ATOM 1244 O O . ALA A 1 165 ? 12.362 1.844 -33.061 1.00 95.25 165 ALA A O 1
ATOM 1245 N N . MET A 1 166 ? 12.378 2.840 -31.053 1.00 94.88 166 MET A N 1
ATOM 1246 C CA . MET A 1 166 ? 13.276 3.922 -31.470 1.00 94.88 166 MET A CA 1
ATOM 1247 C C . MET A 1 166 ? 14.669 3.416 -31.874 1.00 94.88 166 MET A C 1
ATOM 1249 O O . MET A 1 166 ? 15.296 3.982 -32.776 1.00 94.88 166 MET A O 1
ATOM 1253 N N . VAL A 1 167 ? 15.161 2.330 -31.266 1.00 95.81 167 VAL A N 1
ATOM 1254 C CA . VAL A 1 167 ? 16.420 1.682 -31.674 1.00 95.81 167 VAL A CA 1
ATOM 1255 C C . VAL A 1 167 ? 16.312 1.105 -33.086 1.00 95.81 167 VAL A C 1
ATOM 1257 O O . VAL A 1 167 ? 17.246 1.276 -33.879 1.00 95.81 167 VAL A O 1
ATOM 1260 N N . VAL A 1 168 ? 15.189 0.463 -33.421 1.00 94.50 168 VAL A N 1
ATOM 1261 C CA . VAL A 1 168 ? 14.934 -0.079 -34.766 1.00 94.50 168 VAL A CA 1
ATOM 1262 C C . VAL A 1 168 ? 14.888 1.049 -35.797 1.00 94.50 168 VAL A C 1
ATOM 1264 O O . VAL A 1 168 ? 15.661 1.028 -36.757 1.00 94.50 168 VAL A O 1
ATOM 1267 N N . LEU A 1 169 ? 14.088 2.092 -35.554 1.00 92.75 169 LEU A N 1
ATOM 1268 C CA . LEU A 1 169 ? 13.977 3.243 -36.458 1.00 92.75 169 LEU A CA 1
ATOM 1269 C C . LEU A 1 169 ? 15.333 3.923 -36.699 1.00 92.75 169 LEU A C 1
ATOM 1271 O O . LEU A 1 169 ? 15.696 4.234 -37.835 1.00 92.75 169 LEU A O 1
ATOM 1275 N N . ARG A 1 170 ? 16.149 4.084 -35.649 1.00 90.75 170 ARG A N 1
ATOM 1276 C CA . ARG A 1 170 ? 17.498 4.659 -35.770 1.00 90.75 170 ARG A CA 1
ATOM 1277 C C . ARG A 1 170 ? 18.422 3.812 -36.652 1.00 90.75 170 ARG A C 1
ATOM 1279 O O . ARG A 1 170 ? 19.270 4.372 -37.354 1.00 90.75 170 ARG A O 1
ATOM 1286 N N . ARG A 1 171 ? 18.309 2.479 -36.607 1.00 91.62 171 ARG A N 1
ATOM 1287 C CA . ARG A 1 171 ? 19.091 1.568 -37.464 1.00 91.62 171 ARG A CA 1
ATOM 1288 C C . ARG A 1 171 ? 18.662 1.685 -38.924 1.00 91.62 171 ARG A C 1
ATOM 1290 O O . ARG A 1 171 ? 19.541 1.831 -39.777 1.00 91.62 171 ARG A O 1
ATOM 1297 N N . GLU A 1 172 ? 17.359 1.719 -39.187 1.00 89.12 172 GLU A N 1
ATOM 1298 C CA . GLU A 1 172 ? 16.814 1.898 -40.538 1.00 89.12 172 GLU A CA 1
ATOM 1299 C C . GLU A 1 172 ? 17.247 3.235 -41.151 1.00 89.12 172 GLU A C 1
ATOM 1301 O O . GLU A 1 172 ? 17.829 3.266 -42.236 1.00 89.12 172 GLU A O 1
ATOM 1306 N N . MET A 1 173 ? 17.140 4.341 -40.407 1.00 79.56 173 MET A N 1
ATOM 1307 C CA . MET A 1 173 ? 17.614 5.651 -40.876 1.00 79.56 173 MET A CA 1
ATOM 1308 C C . MET A 1 173 ? 19.112 5.655 -41.235 1.00 79.56 173 MET A C 1
ATOM 1310 O O . MET A 1 173 ? 19.527 6.279 -42.216 1.00 79.56 173 MET A O 1
ATOM 1314 N N . ARG A 1 174 ? 19.952 4.942 -40.470 1.00 83.62 174 ARG A N 1
ATOM 1315 C CA . ARG A 1 174 ? 21.391 4.793 -40.769 1.00 83.62 174 ARG A CA 1
ATOM 1316 C C . ARG A 1 174 ? 21.650 3.920 -41.996 1.00 83.62 174 ARG A C 1
ATOM 1318 O O . ARG A 1 174 ? 22.667 4.110 -42.666 1.00 83.62 174 ARG A O 1
ATOM 1325 N N . ARG A 1 175 ? 20.789 2.940 -42.273 1.00 81.12 175 ARG A N 1
ATOM 1326 C CA . ARG A 1 175 ? 20.869 2.096 -43.471 1.00 81.12 175 ARG A CA 1
ATOM 1327 C C . ARG A 1 175 ? 20.516 2.909 -44.714 1.00 81.12 175 ARG A C 1
ATOM 1329 O O . ARG A 1 175 ? 21.319 2.932 -45.640 1.00 81.12 175 ARG A O 1
ATOM 1336 N N . CYS A 1 176 ? 19.425 3.675 -44.671 1.00 73.12 176 CYS A N 1
ATOM 1337 C CA . CYS A 1 176 ? 19.033 4.584 -45.751 1.00 73.12 176 CYS A CA 1
ATOM 1338 C C . CYS A 1 176 ? 20.105 5.645 -46.038 1.00 73.12 176 CYS A C 1
ATOM 1340 O O . CYS A 1 176 ? 20.487 5.819 -47.189 1.00 73.12 176 CYS A O 1
ATOM 1342 N N . ARG A 1 177 ? 20.681 6.298 -45.013 1.00 71.31 177 ARG A N 1
ATOM 1343 C CA . ARG A 1 177 ? 21.786 7.261 -45.223 1.00 71.31 177 ARG A CA 1
ATOM 1344 C C . ARG A 1 177 ? 23.019 6.634 -45.875 1.00 71.31 177 ARG A C 1
ATOM 1346 O O . ARG A 1 177 ? 23.621 7.258 -46.741 1.00 71.31 177 ARG A O 1
ATOM 1353 N N . ARG A 1 178 ? 23.404 5.416 -45.475 1.00 69.88 178 ARG A N 1
ATOM 1354 C CA . ARG A 1 178 ? 24.524 4.701 -46.112 1.00 69.88 178 ARG A CA 1
ATOM 1355 C C . ARG A 1 178 ? 24.211 4.328 -47.556 1.00 69.88 178 ARG A C 1
ATOM 1357 O O . ARG A 1 178 ? 25.074 4.494 -48.404 1.00 69.88 178 ARG A O 1
ATOM 1364 N N . PHE A 1 179 ? 22.990 3.877 -47.829 1.00 65.94 179 PHE A N 1
ATOM 1365 C CA . PHE A 1 179 ? 22.538 3.550 -49.178 1.00 65.94 179 PHE A CA 1
ATOM 1366 C C . PHE A 1 179 ? 22.519 4.781 -50.098 1.00 65.94 179 PHE A C 1
ATOM 1368 O O . PHE A 1 179 ? 23.071 4.725 -51.191 1.00 65.94 179 PHE A O 1
ATOM 1375 N N . MET A 1 180 ? 22.000 5.922 -49.631 1.00 63.66 180 MET A N 1
ATOM 1376 C CA . MET A 1 180 ? 22.052 7.184 -50.387 1.00 63.66 180 MET A CA 1
ATOM 1377 C C . MET A 1 180 ? 23.493 7.660 -50.623 1.00 63.66 180 MET A C 1
ATOM 1379 O O . MET A 1 180 ? 23.821 8.099 -51.722 1.00 63.66 180 MET A O 1
ATOM 1383 N N . GLY A 1 181 ? 24.381 7.495 -49.634 1.00 67.75 181 GLY A N 1
ATOM 1384 C CA . GLY A 1 181 ? 25.812 7.768 -49.796 1.00 67.75 181 GLY A CA 1
ATOM 1385 C C . GLY A 1 181 ? 26.502 6.864 -50.828 1.00 67.75 181 GLY A C 1
ATOM 1386 O O . GLY A 1 181 ? 27.361 7.339 -51.563 1.00 67.75 181 GLY A O 1
ATOM 1387 N N . LEU A 1 182 ? 26.106 5.589 -50.916 1.00 60.56 182 LEU A N 1
ATOM 1388 C CA . LEU A 1 182 ? 26.585 4.621 -51.916 1.00 60.56 182 LEU A CA 1
ATOM 1389 C C . LEU A 1 182 ? 26.085 4.930 -53.334 1.00 60.56 182 LEU A C 1
ATOM 1391 O O . LEU A 1 182 ? 26.809 4.696 -54.295 1.00 60.56 182 LEU A O 1
ATOM 1395 N N . LEU A 1 183 ? 24.876 5.479 -53.463 1.00 65.56 183 LEU A N 1
ATOM 1396 C CA . LEU A 1 183 ? 24.298 5.897 -54.744 1.00 65.56 183 LEU A CA 1
ATOM 1397 C C . LEU A 1 183 ? 24.796 7.271 -55.225 1.00 65.56 183 LEU A C 1
ATOM 1399 O O . LEU A 1 183 ? 24.333 7.758 -56.252 1.00 65.56 183 LEU A O 1
ATOM 1403 N N . GLY A 1 184 ? 25.703 7.927 -54.491 1.00 57.03 184 GLY A N 1
ATOM 1404 C CA . GLY A 1 184 ? 26.199 9.264 -54.839 1.00 57.03 184 GLY A CA 1
ATOM 1405 C C . GLY A 1 184 ? 25.148 10.376 -54.722 1.00 57.03 184 GLY A C 1
ATOM 1406 O O . GLY A 1 184 ? 25.429 11.523 -55.062 1.00 57.03 184 GLY A O 1
ATOM 1407 N N . LEU A 1 185 ? 23.959 10.062 -54.201 1.00 62.03 185 LEU A N 1
ATOM 1408 C CA . LEU A 1 185 ? 22.870 11.001 -53.965 1.00 62.03 185 LEU A CA 1
ATOM 1409 C C . LEU A 1 185 ? 23.137 11.722 -52.641 1.00 62.03 185 LEU A C 1
ATOM 1411 O O . LEU A 1 185 ? 22.601 11.368 -51.589 1.00 62.03 185 LEU A O 1
ATOM 1415 N N . LYS A 1 186 ? 24.036 12.707 -52.669 1.00 52.94 186 LYS A N 1
ATOM 1416 C CA . LYS A 1 186 ? 24.132 13.688 -51.586 1.00 52.94 186 LYS A CA 1
ATOM 1417 C C . LYS A 1 186 ? 23.029 14.726 -51.785 1.00 52.94 186 LYS A C 1
ATOM 1419 O O . LYS A 1 186 ? 22.931 15.306 -52.860 1.00 52.94 186 LYS A O 1
ATOM 1424 N N . SER A 1 187 ? 22.214 14.925 -50.750 1.00 57.28 187 SER A N 1
ATOM 1425 C CA . SER A 1 187 ? 21.471 16.173 -50.536 1.00 57.28 187 SER A CA 1
ATOM 1426 C C . SER A 1 187 ? 22.433 17.338 -50.361 1.00 57.28 187 SER A C 1
ATOM 1428 O O . SER A 1 187 ? 23.426 17.113 -49.624 1.00 57.28 187 SER A O 1
#